Protein AF-A0A3A9FWN5-F1 (afdb_monomer)

Nearest PDB structures (foldseek):
  3mso-assembly1_B  TM=5.442E-01  e=5.070E-01  Pseudomonas aeruginosa
  3flj-assembly1_A-2  TM=4.993E-01  e=3.983E-01  Ruegeria pomeroyi DSS-3
  1x53-assembly1_A  TM=5.379E-01  e=7.734E-01  Homo sapiens
  7xzj-assembly1_9  TM=3.039E-01  e=5.661E+00  Chlamydomonas reinhardtii
  3qkg-assembly1_A  TM=3.058E-01  e=7.654E+00  Homo sapiens

Solvent-accessible surface area (backbone atoms only — not comparable to full-atom values): 12802 Å² total; per-residue (Å²): 133,54,73,50,57,51,48,32,50,52,52,40,53,52,51,52,58,59,70,67,55,48,72,69,56,35,50,52,30,53,75,42,90,48,65,30,50,18,47,29,28,53,45,45,65,75,40,45,84,64,34,49,54,81,72,47,63,80,46,35,46,69,44,99,84,72,40,35,38,45,26,38,44,46,37,70,59,56,57,91,75,46,48,34,41,35,39,41,37,45,42,83,88,78,71,40,44,44,45,43,78,48,75,47,64,39,67,69,60,50,48,52,56,50,47,53,53,49,47,54,57,53,45,53,53,53,51,51,52,53,50,53,54,50,53,55,57,55,56,64,54,44,61,65,51,51,52,57,55,51,68,74,65,68,78,80,86,75,82,85,81,83,87,85,82,87,86,80,83,81,76,81,82,59,78,88,49,52,67,60,40,50,54,54,42,52,50,50,20,64,74,68,78,44,68,66,83,82,64,86,80,74,93,80,78,86,75,93,66,83,66,77,82,76,115

Foldseek 3Di:
DDPFVVLQVVVFVVLVVLLPDDLVRLVCQCVDPQPQSNQQSVQCVVCCVQQPAWDGWPTWDADPVNFKIWTWTHGDNDDPPKIWIWMWGQDPVVRHIHIHIDIRDDPVVVVVVVVVVVCVVVVVVVVVVVVVVVVVVVVVCVVVVVVVVVVVDDDDDDDDDDDDDDDDDDDPPCVVCVVVQVVVLVVVCVVVVHDSVPDGDDDDDDDPDPCVVPD

pLDDT: mean 82.04, std 16.23, range [37.53, 96.38]

Secondary structure (DSSP, 8-state):
--HHHHHHHHHHHHHHHHHT--HHHHHHHHHSS-HHHHHHHHHHHHHHHHH-SEEEEEEEEE-TTSSEEEEEEEETTPPTT-EEEEEEEE-TTT--EEEEEEEE--HHHHHHHHHHHHHHHHHHHHHHHHHHHHHHHHHTHHHHHHHHHHTT--PPPPPPPPP-----------GGGHHHHHHHHHHHHHHHT--TTS------------GGGG-

Mean predicted aligned error: 17.58 Å

Sequence (215 aa):
MTQEDAVKALLANQLVAVSALTDEQLDQMLEGSDLSGAAIAANWKSVKEELGAFVEVTDAELNAEGTEITGHAKYEKIGEGTEVVVTFAVNPETQSTTLNWDIQYPMGVLMQRAAMNTLMGIGIVFLTLLFLSFLIAQLHFIPDMVEKLSKKNKPAAAPAPAAVPAAPVVEEDYTDDLELVAVITAAIAASENTSSDGFVVRSIRKSNKRNWQRA

Radius of gyration: 41.54 Å; Cα contacts (8 Å, |Δi|>4): 194; chains: 1; bounding box: 88×66×101 Å

Structure (mmCIF, N/CA/C/O backbone):
data_AF-A0A3A9FWN5-F1
#
_entry.id   AF-A0A3A9FWN5-F1
#
loop_
_atom_site.group_PDB
_atom_site.id
_atom_site.type_symbol
_atom_site.label_atom_id
_atom_site.label_alt_id
_atom_site.label_comp_id
_atom_site.label_asym_id
_atom_site.label_entity_id
_atom_site.label_seq_id
_atom_site.pdbx_PDB_ins_code
_atom_site.Cartn_x
_atom_site.Cartn_y
_atom_site.Cartn_z
_atom_site.occupancy
_atom_site.B_iso_or_equiv
_atom_site.auth_seq_id
_atom_site.auth_comp_id
_atom_site.auth_asym_id
_atom_site.auth_atom_id
_atom_site.pdbx_PDB_model_num
ATOM 1 N N . MET A 1 1 ? -14.297 -12.917 27.523 1.00 62.31 1 MET A N 1
ATOM 2 C CA . MET A 1 1 ? -13.681 -12.020 26.536 1.00 62.31 1 MET A CA 1
ATOM 3 C C . MET A 1 1 ? -12.242 -11.855 26.969 1.00 62.31 1 MET A C 1
ATOM 5 O O . MET A 1 1 ? -12.012 -11.346 28.063 1.00 62.31 1 MET A O 1
ATOM 9 N N . THR A 1 2 ? -11.319 -12.457 26.227 1.00 85.25 2 THR A N 1
ATOM 10 C CA . THR A 1 2 ? -9.879 -12.340 26.491 1.00 85.25 2 THR A CA 1
ATOM 11 C C . THR A 1 2 ? -9.389 -10.954 26.053 1.00 85.25 2 THR A C 1
ATOM 13 O O . THR A 1 2 ? -10.115 -10.213 25.387 1.00 85.25 2 THR A O 1
ATOM 16 N N . GLN A 1 3 ? -8.177 -10.564 26.456 1.00 83.25 3 GLN A N 1
ATOM 17 C CA . GLN A 1 3 ? -7.557 -9.317 25.985 1.00 83.25 3 GLN A CA 1
ATOM 18 C C . GLN A 1 3 ? -7.425 -9.313 24.452 1.00 83.25 3 GLN A C 1
ATOM 20 O O . GLN A 1 3 ? -7.722 -8.310 23.814 1.00 83.25 3 GLN A O 1
ATOM 25 N N . GLU A 1 4 ? -7.071 -10.460 23.877 1.00 85.50 4 GLU A N 1
ATOM 26 C CA . GLU A 1 4 ? -6.976 -10.712 22.436 1.00 85.50 4 GLU A CA 1
ATOM 27 C C . GLU A 1 4 ? -8.317 -10.486 21.715 1.00 85.50 4 GLU A C 1
ATOM 29 O O . GLU A 1 4 ? -8.374 -9.722 20.753 1.00 85.50 4 GLU A O 1
ATOM 34 N N . ASP A 1 5 ? -9.431 -11.020 22.241 1.00 88.88 5 ASP A N 1
ATOM 35 C CA . ASP A 1 5 ? -10.773 -10.780 21.679 1.00 88.88 5 ASP A CA 1
ATOM 36 C C . ASP A 1 5 ? -11.121 -9.281 21.636 1.00 88.88 5 ASP A C 1
ATOM 38 O O . ASP A 1 5 ? -11.778 -8.805 20.706 1.00 88.88 5 ASP A O 1
ATOM 42 N N . ALA A 1 6 ? -10.703 -8.526 22.658 1.00 90.31 6 ALA A N 1
ATOM 43 C CA . ALA A 1 6 ? -10.954 -7.091 22.746 1.00 90.31 6 ALA A CA 1
ATOM 44 C C . ALA A 1 6 ? -10.121 -6.296 21.731 1.00 90.31 6 ALA A C 1
ATOM 46 O O . ALA A 1 6 ? -10.657 -5.408 21.065 1.00 90.31 6 ALA A O 1
ATOM 47 N N . VAL A 1 7 ? -8.836 -6.633 21.584 1.00 92.31 7 VAL A N 1
ATOM 48 C CA . VAL A 1 7 ? -7.923 -6.014 20.607 1.00 92.31 7 VAL A CA 1
ATOM 49 C C . VAL A 1 7 ? -8.398 -6.300 19.183 1.00 92.31 7 VAL A C 1
ATOM 51 O O . VAL A 1 7 ? -8.511 -5.386 18.364 1.00 92.31 7 VAL A O 1
ATOM 54 N N . LYS A 1 8 ? -8.793 -7.546 18.915 1.00 93.62 8 LYS A N 1
ATOM 55 C CA . LYS A 1 8 ? -9.373 -7.976 17.644 1.00 93.62 8 LYS A CA 1
ATOM 56 C C . LYS A 1 8 ? -10.652 -7.218 17.298 1.00 93.62 8 LYS A C 1
ATOM 58 O O . LYS A 1 8 ? -10.794 -6.735 16.175 1.00 93.62 8 LYS A O 1
ATOM 63 N N . ALA A 1 9 ? -11.566 -7.070 18.258 1.00 92.75 9 ALA A N 1
ATOM 64 C CA . ALA A 1 9 ? -12.793 -6.301 18.062 1.00 92.75 9 ALA A CA 1
ATOM 65 C C . ALA A 1 9 ? -12.509 -4.812 17.801 1.00 92.75 9 ALA A C 1
ATOM 67 O O . ALA A 1 9 ? -13.167 -4.199 16.961 1.00 92.75 9 ALA A O 1
ATOM 68 N N . LEU A 1 10 ? -11.518 -4.229 18.484 1.00 92.38 10 LEU A N 1
ATOM 69 C CA . LEU A 1 10 ? -11.119 -2.841 18.265 1.00 92.38 10 LEU A CA 1
ATOM 70 C C . LEU A 1 10 ? -10.567 -2.635 16.851 1.00 92.38 10 LEU A C 1
ATOM 72 O O . LEU A 1 10 ? -11.030 -1.730 16.156 1.00 92.38 10 LEU A O 1
ATOM 76 N N . LEU A 1 11 ? -9.643 -3.492 16.407 1.00 93.44 11 LEU A N 1
ATOM 77 C CA . LEU A 1 11 ? -9.081 -3.419 15.058 1.00 93.44 11 LEU A CA 1
ATOM 78 C C . LEU A 1 11 ? -10.167 -3.612 13.991 1.00 93.44 11 LEU A C 1
ATOM 80 O O . LEU A 1 11 ? -10.241 -2.837 13.039 1.00 93.44 11 LEU A O 1
ATOM 84 N N . ALA A 1 12 ? -11.055 -4.592 14.178 1.00 94.38 12 ALA A N 1
ATOM 85 C CA . ALA A 1 12 ? -12.169 -4.832 13.265 1.00 94.38 12 ALA A CA 1
ATOM 86 C C . ALA A 1 12 ? -13.090 -3.608 13.147 1.00 94.38 12 ALA A C 1
ATOM 88 O O . ALA A 1 12 ? -13.459 -3.227 12.040 1.00 94.38 12 ALA A O 1
ATOM 89 N N . ASN A 1 13 ? -13.414 -2.944 14.260 1.00 93.50 13 ASN A N 1
ATOM 90 C CA . ASN A 1 13 ? -14.239 -1.735 14.239 1.00 93.50 13 ASN A CA 1
ATOM 91 C C . ASN A 1 13 ? -13.571 -0.585 13.469 1.00 93.50 13 ASN A C 1
ATOM 93 O O . ASN A 1 13 ? -14.252 0.113 12.719 1.00 93.50 13 ASN A O 1
ATOM 97 N N . GLN A 1 14 ? -12.254 -0.402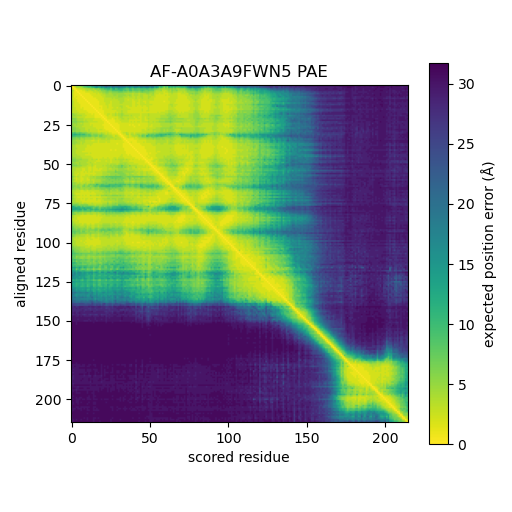 13.618 1.00 92.75 14 GLN A N 1
ATOM 98 C CA . GLN A 1 14 ? -11.510 0.604 12.850 1.00 92.75 14 GLN A CA 1
ATOM 99 C C . GLN A 1 14 ? -11.516 0.281 11.352 1.00 92.75 14 GLN A C 1
ATOM 101 O O . GLN A 1 14 ? -11.798 1.152 10.532 1.00 92.75 14 GLN A O 1
ATOM 106 N N . LEU A 1 15 ? -11.278 -0.981 10.988 1.00 93.50 15 LEU A N 1
ATOM 107 C CA . LEU A 1 15 ? -11.295 -1.423 9.593 1.0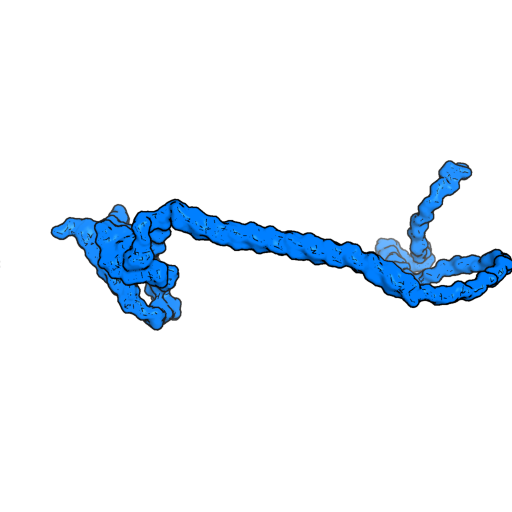0 93.50 15 LEU A CA 1
ATOM 108 C C . LEU A 1 15 ? -12.674 -1.271 8.947 1.00 93.50 15 LEU A C 1
ATOM 110 O O . LEU A 1 15 ? -12.769 -0.787 7.820 1.00 93.50 15 LEU A O 1
ATOM 114 N N . VAL A 1 16 ? -13.748 -1.600 9.667 1.00 94.12 16 VAL A N 1
ATOM 115 C CA . VAL A 1 16 ? -15.122 -1.367 9.200 1.00 94.12 16 VAL A CA 1
ATOM 116 C C . VAL A 1 16 ? -15.363 0.124 8.968 1.00 94.12 16 VAL A C 1
ATOM 118 O O . VAL A 1 16 ? -15.848 0.492 7.900 1.00 94.12 16 VAL A O 1
ATOM 121 N N . ALA A 1 17 ? -14.978 0.983 9.917 1.00 92.94 17 ALA A N 1
ATOM 122 C CA . ALA A 1 17 ? -15.153 2.429 9.793 1.00 92.94 17 ALA A CA 1
ATOM 123 C C . ALA A 1 17 ? -14.421 2.998 8.569 1.00 92.94 17 ALA A C 1
ATOM 125 O O . ALA A 1 17 ? -15.015 3.751 7.802 1.00 92.94 17 ALA A O 1
ATOM 126 N N . VAL A 1 18 ? -13.166 2.597 8.350 1.00 92.31 18 VAL A N 1
ATOM 127 C CA . VAL A 1 18 ? -12.364 3.072 7.214 1.00 92.31 18 VAL A CA 1
ATOM 128 C C . VAL A 1 18 ? -12.867 2.505 5.884 1.00 92.31 18 VAL A C 1
ATOM 130 O O . VAL A 1 18 ? -12.962 3.234 4.898 1.00 92.31 18 VAL A O 1
ATOM 133 N N . SER A 1 19 ? -13.265 1.231 5.847 1.00 90.19 19 SER A N 1
ATOM 134 C CA . SER A 1 19 ? -13.794 0.602 4.628 1.00 90.19 19 SER A CA 1
ATOM 135 C C . SER A 1 19 ? -15.125 1.198 4.155 1.00 90.19 19 SER A C 1
ATOM 137 O O . SER A 1 19 ? -15.428 1.142 2.963 1.00 90.19 19 SER A O 1
ATOM 139 N N . ALA A 1 20 ? -15.892 1.807 5.064 1.00 91.69 20 ALA A N 1
ATOM 140 C CA . ALA A 1 20 ? -17.149 2.483 4.759 1.00 91.69 20 ALA A CA 1
ATOM 141 C C . ALA A 1 20 ? -16.968 3.897 4.176 1.00 91.69 20 ALA A C 1
ATOM 143 O O . ALA A 1 20 ? -17.947 4.486 3.713 1.00 91.69 20 ALA A O 1
ATOM 144 N N . LEU A 1 21 ? -15.748 4.449 4.194 1.00 92.25 21 LEU A N 1
ATOM 145 C CA . LEU A 1 21 ? -15.478 5.792 3.686 1.00 92.25 21 LEU A CA 1
ATOM 146 C C . LEU A 1 21 ? -15.618 5.850 2.159 1.00 92.25 21 LEU A C 1
ATOM 148 O O . LEU A 1 21 ? -15.056 5.035 1.412 1.00 92.25 21 LEU A O 1
ATOM 152 N N . THR A 1 22 ? -16.354 6.856 1.688 1.00 93.31 22 THR A N 1
ATOM 153 C CA . THR A 1 22 ? -16.463 7.159 0.256 1.00 93.31 22 THR A CA 1
ATOM 154 C C . THR A 1 22 ? -15.190 7.829 -0.253 1.00 93.31 22 THR A C 1
ATOM 156 O O . THR A 1 22 ? -14.418 8.389 0.523 1.00 93.31 22 THR A O 1
ATOM 159 N N . ASP A 1 23 ? -14.969 7.807 -1.569 1.00 93.44 23 ASP A N 1
ATOM 160 C CA . ASP A 1 23 ? -13.793 8.466 -2.155 1.00 93.44 23 ASP A CA 1
ATOM 161 C C . ASP A 1 23 ? -13.800 9.978 -1.885 1.00 93.44 23 ASP A C 1
ATOM 163 O O . ASP A 1 23 ? -12.762 10.546 -1.567 1.00 93.44 23 ASP A O 1
ATOM 167 N N . GLU A 1 24 ? -14.980 10.606 -1.878 1.00 93.56 24 GLU A N 1
ATOM 168 C CA . GLU A 1 24 ? -15.143 12.019 -1.510 1.00 93.56 24 GLU A CA 1
ATOM 169 C C . GLU A 1 24 ? -14.729 12.298 -0.057 1.00 93.56 24 GLU A C 1
ATOM 171 O O . GLU A 1 24 ? -14.095 13.312 0.225 1.00 93.56 24 GLU A O 1
ATOM 176 N N . GLN A 1 25 ? -15.068 11.404 0.878 1.00 93.50 25 GLN A N 1
ATOM 177 C CA . GLN A 1 25 ? -14.667 11.541 2.281 1.00 93.50 25 GLN A CA 1
ATOM 178 C C . GLN A 1 25 ? -13.162 11.343 2.454 1.00 93.50 25 GLN A C 1
ATOM 180 O O . GLN A 1 25 ? -12.532 12.082 3.207 1.00 93.50 25 GLN A O 1
ATOM 185 N N . LEU A 1 26 ? -12.579 10.376 1.740 1.00 93.06 26 LEU A N 1
ATOM 186 C CA . LEU A 1 26 ? -11.135 10.151 1.745 1.00 93.06 26 LEU A CA 1
ATOM 187 C C . LEU A 1 26 ? -10.385 11.368 1.193 1.00 93.06 26 LEU A C 1
ATOM 189 O O . LEU A 1 26 ? -9.391 11.782 1.782 1.00 93.06 26 LEU A O 1
ATOM 193 N N . ASP A 1 27 ? -10.888 11.981 0.122 1.00 94.56 27 ASP A N 1
ATOM 194 C CA . ASP A 1 27 ? -10.299 13.192 -0.455 1.00 94.56 27 ASP A CA 1
ATOM 195 C C . ASP A 1 27 ? -10.397 14.389 0.500 1.00 94.56 27 ASP A C 1
ATOM 197 O O . ASP A 1 27 ? -9.411 15.092 0.712 1.00 94.56 27 ASP A O 1
ATOM 201 N N . GLN A 1 28 ? -11.533 14.567 1.180 1.00 93.56 28 GLN A N 1
ATOM 202 C CA . GLN A 1 28 ? -11.663 15.595 2.220 1.00 93.56 28 GLN A CA 1
ATOM 203 C C . GLN A 1 28 ? -10.698 15.377 3.392 1.00 93.56 28 GLN A C 1
ATOM 205 O O . GLN A 1 28 ? -10.156 16.342 3.931 1.00 93.56 28 GLN A O 1
ATOM 210 N N . MET A 1 29 ? -10.472 14.125 3.795 1.00 92.31 29 MET A N 1
ATOM 211 C CA . MET A 1 29 ? -9.508 13.795 4.849 1.00 92.31 29 MET A CA 1
ATOM 212 C C . MET A 1 29 ? -8.067 14.073 4.413 1.00 92.31 29 MET A C 1
ATOM 214 O O . MET A 1 29 ? -7.272 14.519 5.234 1.00 92.31 29 MET A O 1
ATOM 218 N N . LEU A 1 30 ? -7.739 13.857 3.135 1.00 92.81 30 LEU A N 1
ATOM 219 C CA . LEU A 1 30 ? -6.425 14.161 2.559 1.00 92.81 30 LEU A CA 1
ATOM 220 C C . LEU A 1 30 ? -6.141 15.665 2.475 1.00 92.81 30 LEU A C 1
ATOM 222 O O . LEU A 1 30 ? -5.005 16.084 2.683 1.00 92.81 30 LEU A O 1
ATOM 226 N N . GLU A 1 31 ? -7.154 16.470 2.157 1.00 92.88 31 GLU A N 1
ATOM 227 C CA . GLU A 1 31 ? -7.037 17.932 2.064 1.00 92.88 31 GLU A CA 1
ATOM 228 C C . GLU A 1 31 ? -7.137 18.636 3.428 1.00 92.88 31 GLU A C 1
ATOM 230 O O . GLU A 1 31 ? -6.802 19.817 3.560 1.00 92.88 31 GLU A O 1
ATOM 235 N N . GLY A 1 32 ? -7.616 17.922 4.448 1.00 89.25 32 GLY A N 1
ATOM 236 C CA . GLY A 1 32 ? -7.788 18.430 5.800 1.00 89.25 32 GLY A CA 1
ATOM 237 C C . GLY A 1 32 ? -6.471 18.713 6.530 1.00 89.25 32 GLY A C 1
ATOM 238 O O . GLY A 1 32 ? -5.393 18.257 6.162 1.00 89.25 32 GLY A O 1
ATOM 239 N N . SER A 1 33 ? -6.562 19.459 7.634 1.00 88.75 33 SER A N 1
ATOM 240 C CA . SER A 1 33 ? -5.413 19.740 8.508 1.00 88.75 33 SER A CA 1
ATOM 241 C C . SER A 1 33 ? -5.074 18.599 9.476 1.00 88.75 33 SER A C 1
ATOM 243 O O . SER A 1 33 ? -4.069 18.683 10.181 1.00 88.75 33 SER A O 1
ATOM 245 N N . ASP A 1 34 ? -5.927 17.575 9.575 1.00 91.50 34 ASP A N 1
ATOM 246 C CA . ASP A 1 34 ? -5.679 16.410 10.424 1.00 91.50 34 ASP A CA 1
ATOM 247 C C . ASP A 1 34 ? -4.703 15.448 9.739 1.00 91.50 34 ASP A C 1
ATOM 249 O O . ASP A 1 34 ? -5.063 14.703 8.829 1.00 91.50 34 ASP A O 1
ATOM 253 N N . LEU A 1 35 ? -3.459 15.453 10.215 1.00 90.12 35 LEU A N 1
ATOM 254 C CA . LEU A 1 35 ? -2.385 14.622 9.675 1.00 90.12 35 LEU A CA 1
ATOM 255 C C . LEU A 1 35 ? -2.671 13.122 9.817 1.00 90.12 35 LEU A C 1
ATOM 257 O O . LEU A 1 35 ? -2.270 12.347 8.951 1.00 90.12 35 LEU A O 1
ATOM 261 N N . SER A 1 36 ? -3.358 12.711 10.888 1.00 92.94 36 SER A N 1
ATOM 262 C CA . SER A 1 36 ? -3.657 11.294 11.134 1.00 92.94 36 SER A CA 1
ATOM 263 C C . SER A 1 36 ? -4.733 10.806 10.171 1.00 92.94 36 SER A C 1
ATOM 265 O O . SER A 1 36 ? -4.549 9.801 9.485 1.00 92.94 36 SER A O 1
ATOM 267 N N . GLY A 1 37 ? -5.827 11.566 10.045 1.00 91.94 37 GLY A N 1
ATOM 268 C CA . GLY A 1 37 ? -6.868 11.319 9.054 1.00 91.94 37 GLY A CA 1
ATOM 269 C C . GLY A 1 37 ? -6.319 11.290 7.628 1.00 91.94 37 GLY A C 1
ATOM 270 O O . GLY A 1 37 ? -6.601 10.344 6.893 1.00 91.94 37 GLY A O 1
ATOM 271 N N . ALA A 1 38 ? -5.473 12.254 7.257 1.00 93.31 38 ALA A N 1
ATOM 272 C CA . ALA A 1 38 ? -4.832 12.285 5.944 1.00 93.31 38 ALA A CA 1
ATOM 273 C C . ALA A 1 38 ? -3.954 11.046 5.695 1.00 93.31 38 ALA A C 1
ATOM 275 O O . ALA A 1 38 ? -4.036 10.437 4.628 1.00 93.31 38 ALA A O 1
ATOM 276 N N . ALA A 1 39 ? -3.153 10.624 6.679 1.00 93.56 39 ALA A N 1
ATOM 277 C CA . ALA A 1 39 ? -2.317 9.429 6.564 1.00 93.56 39 ALA A CA 1
ATOM 278 C C . ALA A 1 39 ? -3.155 8.150 6.400 1.00 93.56 39 ALA A C 1
ATOM 280 O O . ALA A 1 39 ? -2.881 7.339 5.516 1.00 93.56 39 ALA A O 1
ATOM 281 N N . ILE A 1 40 ? -4.206 7.984 7.210 1.00 94.44 40 ILE A N 1
ATOM 282 C CA . ILE A 1 40 ? -5.120 6.837 7.119 1.00 94.44 40 ILE A CA 1
ATOM 283 C C . ILE A 1 40 ? -5.827 6.823 5.761 1.00 94.44 40 ILE A C 1
ATOM 285 O O . ILE A 1 40 ? -5.903 5.774 5.122 1.00 94.44 40 ILE A O 1
ATOM 289 N N . ALA A 1 41 ? -6.307 7.978 5.293 1.00 94.56 41 ALA A N 1
ATOM 290 C CA . ALA A 1 41 ? -6.979 8.094 4.005 1.00 94.56 41 ALA A CA 1
ATOM 291 C C . ALA A 1 41 ? -6.036 7.771 2.837 1.00 94.56 41 ALA A C 1
ATOM 293 O O . ALA A 1 41 ? -6.417 7.018 1.941 1.00 94.56 41 ALA A O 1
ATOM 294 N N . ALA A 1 42 ? -4.796 8.270 2.870 1.00 94.31 42 ALA A N 1
ATOM 295 C CA . ALA A 1 42 ? -3.776 7.968 1.865 1.00 94.31 42 ALA A CA 1
ATOM 296 C C . ALA A 1 42 ? -3.472 6.467 1.808 1.00 94.31 42 ALA A C 1
ATOM 298 O O . ALA A 1 42 ? -3.468 5.867 0.729 1.00 94.31 42 ALA A O 1
ATOM 299 N N . ASN A 1 43 ? -3.258 5.860 2.976 1.00 95.06 43 ASN A N 1
ATOM 300 C CA . ASN A 1 43 ? -2.936 4.445 3.092 1.00 95.06 43 ASN A CA 1
ATOM 301 C C . ASN A 1 43 ? -4.107 3.564 2.658 1.00 95.06 43 ASN A C 1
ATOM 303 O O . ASN A 1 43 ? -3.891 2.598 1.939 1.00 95.06 43 ASN A O 1
ATOM 307 N N . TRP A 1 44 ? -5.346 3.900 3.027 1.00 94.88 44 TRP A N 1
ATOM 308 C CA . TRP A 1 44 ? -6.511 3.133 2.590 1.00 94.88 44 TRP A CA 1
ATOM 309 C C . TRP A 1 44 ? -6.747 3.270 1.087 1.00 94.88 44 TRP A C 1
ATOM 311 O O . TRP A 1 44 ? -6.966 2.272 0.404 1.00 94.88 44 TRP A O 1
ATOM 321 N N . LYS A 1 45 ? -6.653 4.488 0.540 1.00 94.38 45 LYS A N 1
ATOM 322 C CA . LYS A 1 45 ? -6.874 4.747 -0.889 1.00 94.38 45 LYS A CA 1
ATOM 323 C C . LYS A 1 45 ? -5.880 3.993 -1.776 1.00 94.38 45 LYS A C 1
ATOM 325 O O . LYS A 1 45 ? -6.258 3.572 -2.865 1.00 94.38 45 LYS A O 1
ATOM 330 N N . SER A 1 46 ? -4.645 3.781 -1.313 1.00 93.94 46 SER A N 1
ATOM 331 C CA . SER A 1 46 ? -3.632 3.043 -2.078 1.00 93.94 46 SER A CA 1
ATOM 332 C C . SER A 1 46 ? -3.924 1.542 -2.197 1.00 93.94 46 SER A C 1
ATOM 334 O O . SER A 1 46 ? -3.511 0.929 -3.179 1.00 93.94 46 SER A O 1
ATOM 336 N N . VAL A 1 47 ? -4.666 0.959 -1.246 1.00 93.88 47 VAL A N 1
ATOM 337 C CA . VAL A 1 47 ? -4.937 -0.490 -1.195 1.00 93.88 47 VAL A CA 1
ATOM 338 C C . VAL A 1 47 ? -6.403 -0.867 -1.434 1.00 93.88 47 VAL A C 1
ATOM 340 O O . VAL A 1 47 ? -6.679 -2.007 -1.800 1.00 93.88 47 VAL A O 1
ATOM 343 N N . LYS A 1 48 ? -7.357 0.062 -1.272 1.00 92.00 48 LYS A N 1
ATOM 344 C CA . LYS A 1 48 ? -8.814 -0.178 -1.349 1.00 92.00 48 LYS A CA 1
ATOM 345 C C . LYS A 1 48 ? -9.237 -0.906 -2.626 1.00 92.00 48 LYS A C 1
ATOM 347 O O . LYS A 1 48 ? -10.056 -1.825 -2.575 1.00 92.00 48 LYS A O 1
ATOM 352 N N . GLU A 1 49 ? -8.695 -0.506 -3.777 1.00 91.69 49 GLU A N 1
ATOM 353 C CA . GLU A 1 49 ? -9.051 -1.117 -5.063 1.00 91.69 49 GLU A CA 1
ATOM 354 C C . GLU A 1 49 ? -8.562 -2.567 -5.184 1.00 91.69 49 GLU A C 1
ATOM 356 O O . GLU A 1 49 ? -9.288 -3.409 -5.732 1.00 91.69 49 GLU A O 1
ATOM 361 N N . GLU A 1 50 ? -7.368 -2.848 -4.647 1.00 91.12 50 GLU A N 1
ATOM 362 C CA . GLU A 1 50 ? -6.711 -4.159 -4.676 1.00 91.12 50 GLU A CA 1
ATOM 363 C C . GLU A 1 50 ? -7.312 -5.120 -3.640 1.00 91.12 50 GLU A C 1
ATOM 365 O O . GLU A 1 50 ? -7.547 -6.282 -3.961 1.00 91.12 50 GLU A O 1
ATOM 370 N N . LEU A 1 51 ? -7.637 -4.633 -2.437 1.00 90.75 51 LEU A N 1
ATOM 371 C CA . LEU A 1 51 ? -8.209 -5.430 -1.348 1.00 90.75 51 LEU A CA 1
ATOM 372 C C . LEU A 1 51 ? -9.705 -5.734 -1.548 1.00 90.75 51 LEU A C 1
ATOM 374 O O . LEU A 1 51 ? -10.149 -6.862 -1.327 1.00 90.75 51 LEU A O 1
ATOM 378 N N . GLY A 1 52 ? -10.504 -4.759 -1.995 1.00 89.62 52 GLY A N 1
ATOM 379 C CA . GLY A 1 52 ? -11.963 -4.897 -2.061 1.00 89.62 52 GLY A CA 1
ATOM 380 C C . GLY A 1 52 ? -12.642 -4.801 -0.689 1.00 89.62 52 GLY A C 1
ATOM 381 O O . GLY A 1 52 ? -12.162 -4.100 0.202 1.00 89.62 52 GLY A O 1
ATOM 382 N N . ALA A 1 53 ? -13.792 -5.465 -0.521 1.00 90.31 53 ALA A N 1
ATOM 383 C CA . ALA A 1 53 ? -14.554 -5.394 0.723 1.00 90.31 53 ALA A CA 1
ATOM 384 C C . ALA A 1 53 ? -13.824 -6.094 1.882 1.00 90.31 53 ALA A C 1
ATOM 386 O O . ALA A 1 53 ? -13.261 -7.180 1.720 1.00 90.31 53 ALA A O 1
ATOM 387 N N . PHE A 1 54 ? -13.856 -5.471 3.061 1.00 92.75 54 PHE A N 1
ATOM 388 C CA . PHE A 1 54 ? -13.378 -6.075 4.302 1.00 92.75 54 PHE A CA 1
ATOM 389 C C . PHE A 1 54 ? -14.295 -7.231 4.727 1.00 92.75 54 PHE A C 1
ATOM 391 O O . PHE A 1 54 ? -15.519 -7.103 4.668 1.00 92.75 54 PHE A O 1
ATOM 398 N N . VAL A 1 55 ? -13.705 -8.346 5.169 1.00 92.00 55 VAL A N 1
ATOM 399 C CA . VAL A 1 55 ? -14.440 -9.550 5.587 1.00 92.00 55 VAL A CA 1
ATOM 400 C C . VAL A 1 55 ? -14.345 -9.751 7.096 1.00 92.00 55 VAL A C 1
ATOM 402 O O . VAL A 1 55 ? -15.356 -9.710 7.792 1.00 92.00 55 VAL A O 1
ATOM 405 N N . GLU A 1 56 ? -13.136 -9.982 7.611 1.00 91.25 56 GLU A N 1
ATOM 406 C CA . GLU A 1 56 ? -12.906 -10.231 9.036 1.00 91.25 56 GLU A CA 1
ATOM 407 C C . GLU A 1 56 ? -11.453 -9.965 9.438 1.00 91.25 56 GLU A C 1
ATOM 409 O O . GLU A 1 56 ? -10.541 -10.011 8.612 1.00 91.25 56 GLU A O 1
ATOM 414 N N . VAL A 1 57 ? -11.225 -9.753 10.734 1.00 93.25 57 VAL A N 1
ATOM 415 C CA . VAL A 1 57 ? -9.897 -9.893 11.342 1.00 93.25 57 VAL A CA 1
ATOM 416 C C . VAL A 1 57 ? -9.759 -11.343 11.805 1.00 93.25 57 VAL A C 1
ATOM 418 O O . VAL A 1 57 ? -10.658 -11.871 12.456 1.00 93.25 57 VAL A O 1
ATOM 421 N N . THR A 1 58 ? -8.654 -12.002 11.469 1.00 90.44 58 THR A N 1
ATOM 422 C CA . THR A 1 58 ? -8.364 -13.384 11.884 1.00 90.44 58 THR A CA 1
ATOM 423 C C . THR A 1 58 ? -7.664 -13.402 13.236 1.00 90.44 58 THR A C 1
ATOM 425 O O . THR A 1 58 ? -8.084 -14.146 14.120 1.00 90.44 58 THR A O 1
ATOM 428 N N . ASP A 1 59 ? -6.687 -12.521 13.420 1.00 92.12 59 ASP A N 1
ATOM 429 C CA . ASP A 1 59 ? -5.891 -12.394 14.639 1.00 92.12 59 ASP A CA 1
ATOM 430 C C . ASP A 1 59 ? -5.482 -10.932 14.854 1.00 92.12 59 ASP A C 1
ATOM 432 O O . ASP A 1 59 ? -5.421 -10.173 13.882 1.00 92.12 59 ASP A O 1
ATOM 436 N N . ALA A 1 60 ? -5.251 -10.532 16.102 1.00 93.00 60 ALA A N 1
ATOM 437 C CA . ALA A 1 60 ? -4.737 -9.216 16.446 1.00 93.00 60 ALA A CA 1
ATOM 438 C C . ALA A 1 60 ? -4.008 -9.232 17.793 1.00 93.00 60 ALA A C 1
ATOM 440 O O . ALA A 1 60 ? -4.561 -9.643 18.812 1.00 93.00 60 ALA A O 1
ATOM 441 N N . GLU A 1 61 ? -2.808 -8.669 17.806 1.00 92.69 61 GLU A N 1
ATOM 442 C CA . GLU A 1 61 ? -1.955 -8.560 18.978 1.00 92.69 61 GLU A CA 1
ATOM 443 C C . GLU A 1 61 ? -1.639 -7.090 19.271 1.00 92.69 61 GLU A C 1
ATOM 445 O O . GLU A 1 61 ? -1.450 -6.277 18.363 1.00 92.69 61 GLU A O 1
ATOM 450 N N . LEU A 1 62 ? -1.599 -6.747 20.559 1.00 92.94 62 LEU A N 1
ATOM 451 C CA . LEU A 1 62 ? -1.148 -5.447 21.045 1.00 92.94 62 LEU A CA 1
ATOM 452 C C . LEU A 1 62 ? 0.328 -5.559 21.426 1.00 92.94 62 LEU A C 1
ATOM 454 O O . LEU A 1 62 ? 0.709 -6.465 22.168 1.00 92.94 62 LEU A O 1
ATOM 458 N N . ASN A 1 63 ? 1.148 -4.621 20.967 1.00 91.88 63 ASN A N 1
ATOM 459 C CA . ASN A 1 63 ? 2.552 -4.578 21.346 1.00 91.88 63 ASN A CA 1
ATOM 460 C C . ASN A 1 63 ? 2.727 -4.339 22.863 1.00 91.88 63 ASN A C 1
ATOM 462 O O . ASN A 1 63 ? 1.836 -3.850 23.560 1.00 91.88 63 ASN A O 1
ATOM 466 N N . ALA A 1 64 ? 3.912 -4.662 23.391 1.00 87.81 64 ALA A N 1
ATOM 467 C CA . ALA A 1 64 ? 4.198 -4.556 24.827 1.00 87.81 64 ALA A CA 1
ATOM 468 C C . ALA A 1 64 ? 4.051 -3.126 25.391 1.00 87.81 64 ALA A C 1
ATOM 470 O O . ALA A 1 64 ? 3.834 -2.953 26.589 1.00 87.81 64 ALA A O 1
ATOM 471 N N . GLU A 1 65 ? 4.166 -2.111 24.533 1.00 85.88 65 GLU A N 1
ATOM 472 C CA . GLU A 1 65 ? 4.048 -0.694 24.889 1.00 85.88 65 GLU A CA 1
ATOM 473 C C . GLU A 1 65 ? 2.596 -0.188 24.888 1.00 85.88 65 GLU A C 1
ATOM 475 O O . GLU A 1 65 ? 2.320 0.894 25.404 1.00 85.88 65 GLU A O 1
ATOM 480 N N . GLY A 1 66 ? 1.654 -0.962 24.339 1.00 85.06 66 GLY A N 1
ATOM 481 C CA . GLY A 1 66 ? 0.253 -0.567 24.202 1.00 85.06 66 GLY A CA 1
ATOM 482 C C . GLY A 1 66 ? 0.004 0.525 23.156 1.00 85.06 66 GLY A C 1
ATOM 483 O O . GLY A 1 66 ? -1.051 1.158 23.179 1.00 85.06 66 GLY A O 1
ATOM 484 N N . THR A 1 67 ? 0.969 0.766 22.271 1.00 88.94 67 THR A N 1
ATOM 485 C CA . THR A 1 67 ? 0.962 1.826 21.254 1.00 88.94 67 THR A CA 1
ATOM 486 C C . THR A 1 67 ? 0.584 1.314 19.870 1.00 88.94 67 THR A C 1
ATOM 488 O O . THR A 1 67 ? 0.114 2.095 19.047 1.00 88.94 67 THR A O 1
ATOM 491 N N . GLU A 1 68 ? 0.740 0.017 19.601 1.00 92.81 68 GLU A N 1
ATOM 492 C CA . GLU A 1 68 ? 0.522 -0.559 18.274 1.00 92.81 68 GLU A CA 1
ATOM 493 C C . GLU A 1 68 ? -0.270 -1.860 18.350 1.00 92.81 68 GLU A C 1
ATOM 495 O O . GLU A 1 68 ? 0.023 -2.740 19.157 1.00 92.81 68 GLU A O 1
ATOM 500 N N . ILE A 1 69 ? -1.255 -1.990 17.467 1.00 93.69 69 ILE A N 1
ATOM 501 C CA . ILE A 1 69 ? -2.020 -3.211 17.245 1.00 93.69 69 ILE A CA 1
ATOM 502 C C . ILE A 1 69 ? -1.671 -3.732 15.861 1.00 93.69 69 ILE A C 1
ATOM 504 O O . ILE A 1 69 ? -1.876 -3.032 14.870 1.00 93.69 69 ILE A O 1
ATOM 508 N N . THR A 1 70 ? -1.188 -4.966 15.789 1.00 94.94 70 THR A N 1
ATOM 509 C CA . THR A 1 70 ? -0.923 -5.654 14.523 1.00 94.94 70 THR A CA 1
ATOM 510 C C . THR A 1 70 ? -1.860 -6.837 14.400 1.00 94.94 70 THR A C 1
ATOM 512 O O . THR A 1 70 ? -1.976 -7.630 15.328 1.00 94.94 70 THR A O 1
ATOM 515 N N . GLY A 1 71 ? -2.550 -6.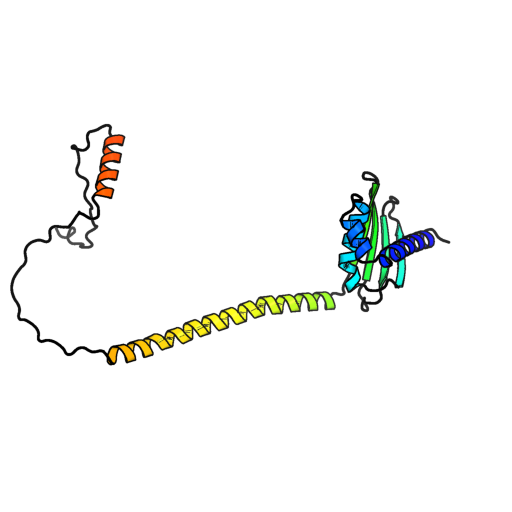963 13.272 1.00 93.56 71 GLY A N 1
ATOM 516 C CA . GLY A 1 71 ? -3.478 -8.064 13.061 1.00 93.56 71 GLY A CA 1
ATOM 517 C C . GLY A 1 71 ? -3.588 -8.500 11.614 1.00 93.56 71 GLY A C 1
ATOM 518 O O . GLY A 1 71 ? -3.349 -7.730 10.688 1.00 93.56 71 GLY A O 1
ATOM 519 N N . HIS A 1 72 ? -3.985 -9.751 11.422 1.00 94.19 72 HIS A N 1
ATOM 520 C CA . HIS A 1 72 ? -4.228 -10.322 10.105 1.00 94.19 72 HIS A CA 1
ATOM 521 C C . HIS A 1 72 ? -5.684 -10.091 9.713 1.00 94.19 72 HIS A C 1
ATOM 523 O O . HIS A 1 72 ? -6.598 -10.496 10.435 1.00 94.19 72 HIS A O 1
ATOM 529 N N . ALA A 1 73 ? -5.919 -9.478 8.557 1.00 93.56 73 ALA A N 1
ATOM 530 C CA . ALA A 1 73 ? -7.253 -9.207 8.036 1.00 93.56 73 ALA A CA 1
ATOM 531 C C . ALA A 1 73 ? -7.502 -9.955 6.720 1.00 93.56 73 ALA A C 1
ATOM 533 O O . ALA A 1 73 ? -6.595 -10.174 5.922 1.00 93.56 73 ALA A O 1
ATOM 534 N N . LYS A 1 74 ? -8.755 -10.347 6.486 1.00 91.94 74 LYS A N 1
ATOM 535 C CA . LYS A 1 74 ? -9.211 -10.938 5.227 1.00 91.94 74 LYS A CA 1
ATOM 536 C C . LYS A 1 74 ? -10.042 -9.936 4.444 1.00 91.94 74 LYS A C 1
ATOM 538 O O . LYS A 1 74 ? -10.891 -9.240 5.005 1.00 91.94 74 LYS A O 1
ATOM 543 N N . TYR A 1 75 ? -9.823 -9.937 3.136 1.00 93.12 75 TYR A N 1
ATOM 544 C CA . TYR A 1 75 ? -10.522 -9.094 2.178 1.00 93.12 75 TYR A CA 1
ATOM 545 C C . TYR A 1 75 ? -10.985 -9.918 0.976 1.00 93.12 75 TYR A C 1
ATOM 547 O O . TYR A 1 75 ? -10.395 -10.948 0.657 1.00 93.12 75 TYR A O 1
ATOM 555 N N . GLU A 1 76 ? -12.045 -9.459 0.314 1.00 90.06 76 GLU A N 1
ATOM 556 C CA . GLU A 1 76 ? -12.743 -10.198 -0.744 1.00 90.06 76 GLU A CA 1
ATOM 557 C C . GLU A 1 76 ? -11.877 -10.489 -1.980 1.00 90.06 76 GLU A C 1
ATOM 559 O O . GLU A 1 76 ? -11.955 -11.581 -2.541 1.00 90.06 76 GLU A O 1
ATOM 564 N N . LYS A 1 77 ? -11.051 -9.533 -2.424 1.00 87.50 77 LYS A N 1
ATOM 565 C CA . LYS A 1 77 ? -10.271 -9.668 -3.669 1.00 87.50 77 LYS A CA 1
ATOM 566 C C . LYS A 1 77 ? -8.905 -10.327 -3.473 1.00 87.50 77 LYS A C 1
ATOM 568 O O . LYS A 1 77 ? -8.145 -10.453 -4.434 1.00 87.50 77 LYS A O 1
ATOM 573 N N . ILE A 1 78 ? -8.582 -10.747 -2.253 1.00 87.94 78 ILE A N 1
ATOM 574 C CA . ILE A 1 78 ? -7.271 -11.297 -1.923 1.00 87.94 78 ILE A CA 1
ATOM 575 C C . ILE A 1 78 ? -7.273 -12.811 -2.121 1.00 87.94 78 ILE A C 1
ATOM 577 O O . ILE A 1 78 ? -8.052 -13.542 -1.514 1.00 87.94 78 ILE A O 1
ATOM 581 N N . GLY A 1 79 ? -6.406 -13.268 -3.027 1.00 76.88 79 GLY A N 1
ATOM 582 C CA . GLY A 1 79 ? -6.286 -14.676 -3.393 1.00 76.88 79 GLY A CA 1
ATOM 583 C C . GLY A 1 79 ? -5.662 -15.536 -2.293 1.00 76.88 79 GLY A C 1
ATOM 584 O O . GLY A 1 79 ? -4.954 -15.042 -1.413 1.00 76.88 79 GLY A O 1
ATOM 585 N N . GLU A 1 80 ? -5.890 -16.848 -2.378 1.00 73.75 80 GLU A N 1
ATOM 586 C CA . GLU A 1 80 ? -5.334 -17.826 -1.439 1.00 73.75 80 GLU A CA 1
ATOM 587 C C . GLU A 1 80 ? -3.803 -17.703 -1.320 1.00 73.75 80 GLU A C 1
ATOM 589 O O . GLU A 1 80 ? -3.084 -17.599 -2.316 1.00 73.75 80 GLU A O 1
ATOM 594 N N . GLY A 1 81 ? -3.306 -17.709 -0.080 1.00 77.75 81 GLY A N 1
ATOM 595 C CA . GLY A 1 81 ? -1.878 -17.603 0.234 1.00 77.75 81 GLY A CA 1
ATOM 596 C C . GLY A 1 81 ? -1.310 -16.181 0.240 1.00 77.75 81 GLY A C 1
ATOM 597 O O . GLY A 1 81 ? -0.105 -16.033 0.417 1.00 77.75 81 GLY A O 1
ATOM 598 N N . THR A 1 82 ? -2.142 -15.153 0.044 1.00 87.19 82 THR A N 1
ATOM 599 C CA . THR A 1 82 ? -1.772 -13.752 0.290 1.00 87.19 82 THR A CA 1
ATOM 600 C C . THR A 1 82 ? -2.271 -13.341 1.671 1.00 87.19 82 THR A C 1
ATOM 602 O O . THR A 1 82 ? -3.461 -13.471 1.962 1.00 87.19 82 THR A O 1
ATOM 605 N N . GLU A 1 83 ? -1.377 -12.845 2.517 1.00 90.25 83 GLU A N 1
ATOM 606 C CA . GLU A 1 83 ? -1.722 -12.373 3.859 1.00 90.25 83 GLU A CA 1
ATOM 607 C C . GLU A 1 83 ? -1.791 -10.847 3.875 1.00 90.25 83 GLU A C 1
ATOM 609 O O . GLU A 1 83 ? -0.973 -10.179 3.250 1.00 90.25 83 GLU A O 1
ATOM 614 N N . VAL A 1 84 ? -2.776 -10.283 4.574 1.00 93.62 84 VAL A N 1
ATOM 615 C CA . VAL A 1 84 ? -2.886 -8.831 4.753 1.00 93.62 84 VAL A CA 1
ATOM 616 C C . VAL A 1 84 ? -2.678 -8.532 6.225 1.00 93.62 84 VAL A C 1
ATOM 618 O O . VAL A 1 84 ? -3.532 -8.847 7.057 1.00 93.62 84 VAL A O 1
ATOM 621 N N . VAL A 1 85 ? -1.533 -7.940 6.537 1.00 95.06 85 VAL A N 1
ATOM 622 C CA . VAL A 1 85 ? -1.180 -7.502 7.883 1.00 95.06 85 VAL A CA 1
ATOM 623 C C . VAL A 1 85 ? -1.567 -6.038 8.013 1.00 95.06 85 VAL A C 1
ATOM 625 O O . VAL A 1 85 ? -1.146 -5.190 7.233 1.00 95.06 85 VAL A O 1
ATOM 628 N N . VAL A 1 86 ? -2.410 -5.740 8.989 1.00 95.56 86 VAL A N 1
ATOM 629 C CA . VAL A 1 86 ? -2.849 -4.386 9.299 1.00 95.56 86 VAL A CA 1
ATOM 630 C C . VAL A 1 86 ? -2.182 -3.947 10.588 1.00 95.56 86 VAL A C 1
ATOM 632 O O . VAL A 1 86 ? -2.315 -4.618 11.611 1.00 95.56 86 VAL A O 1
ATOM 635 N N . THR A 1 87 ? -1.524 -2.795 10.551 1.00 95.88 87 THR A N 1
ATOM 636 C CA . THR A 1 87 ? -0.906 -2.181 11.727 1.00 95.88 87 THR A CA 1
ATOM 637 C C . THR A 1 87 ? -1.606 -0.869 12.037 1.00 95.88 87 THR A C 1
ATOM 639 O O . THR A 1 87 ? -1.577 0.065 11.235 1.00 95.88 87 THR A O 1
ATOM 642 N N . PHE A 1 88 ? -2.236 -0.800 13.204 1.00 94.00 88 PHE A N 1
ATOM 643 C CA . PHE A 1 88 ? -2.767 0.423 13.790 1.00 94.00 88 PHE A CA 1
ATOM 644 C C . PHE A 1 88 ? -1.785 0.922 14.847 1.00 94.00 88 PHE A C 1
ATOM 646 O O . PHE A 1 88 ? -1.615 0.268 15.872 1.00 94.00 88 PHE A O 1
ATOM 653 N N . ALA A 1 89 ? -1.146 2.061 14.608 1.00 94.06 89 ALA A N 1
ATOM 654 C CA . ALA A 1 89 ? -0.141 2.618 15.504 1.00 94.06 89 ALA A CA 1
ATOM 655 C C . ALA A 1 89 ? -0.573 3.986 16.033 1.00 94.06 89 ALA A C 1
ATOM 657 O O . ALA A 1 89 ? -1.137 4.811 15.313 1.00 94.06 89 ALA A O 1
ATOM 658 N N . VAL A 1 90 ? -0.280 4.232 17.304 1.00 93.25 90 VAL A N 1
ATOM 659 C CA . VAL A 1 90 ? -0.486 5.504 17.990 1.00 93.25 90 VAL A CA 1
ATOM 660 C C . VAL A 1 90 ? 0.870 5.988 18.469 1.00 93.25 90 VAL A C 1
ATOM 662 O O . VAL A 1 90 ? 1.491 5.373 19.332 1.00 93.25 90 VAL A O 1
ATOM 665 N N . ASN A 1 91 ? 1.328 7.112 17.931 1.00 90.12 91 ASN A N 1
ATOM 666 C CA . ASN A 1 91 ? 2.550 7.740 18.401 1.00 90.12 91 ASN A CA 1
ATOM 667 C C . ASN A 1 91 ? 2.236 8.579 19.657 1.00 90.12 91 ASN A C 1
ATOM 669 O O . ASN A 1 91 ? 1.480 9.551 19.559 1.00 90.12 91 ASN A O 1
ATOM 673 N N . PRO A 1 92 ? 2.793 8.241 20.836 1.00 87.25 92 PRO A N 1
ATOM 674 C CA . PRO A 1 92 ? 2.489 8.946 22.078 1.00 87.25 92 PRO A CA 1
ATOM 675 C C . PRO A 1 92 ? 3.065 10.370 22.134 1.00 87.25 92 PRO A C 1
ATOM 677 O O . PRO A 1 92 ? 2.527 11.203 22.860 1.00 87.25 92 PRO A O 1
ATOM 680 N N . GLU A 1 93 ? 4.128 10.672 21.381 1.00 87.31 93 GLU A N 1
ATOM 681 C CA . GLU A 1 93 ? 4.771 11.993 21.384 1.00 87.31 93 GLU A CA 1
ATOM 682 C C . GLU A 1 93 ? 3.978 13.013 20.569 1.00 87.31 93 GLU A C 1
ATOM 684 O O . GLU A 1 93 ? 3.742 14.138 21.007 1.00 87.31 93 GLU A O 1
ATOM 689 N N . THR A 1 94 ? 3.553 12.612 19.373 1.00 86.38 94 THR A N 1
ATOM 690 C CA . THR A 1 94 ? 2.825 13.474 18.434 1.00 86.38 94 THR A CA 1
ATOM 691 C C . THR A 1 94 ? 1.312 13.336 18.558 1.00 86.38 94 THR A C 1
ATOM 693 O O . THR A 1 94 ? 0.587 14.081 17.902 1.00 86.38 94 THR A O 1
ATOM 696 N N . GLN A 1 95 ? 0.831 12.376 19.359 1.00 85.94 95 GLN A N 1
ATOM 697 C CA . GLN A 1 95 ? -0.575 11.961 19.433 1.00 85.94 95 GLN A CA 1
ATOM 698 C C . GLN A 1 95 ? -1.176 11.607 18.061 1.00 85.94 95 GLN A C 1
ATOM 700 O O . GLN A 1 95 ? -2.393 11.642 17.884 1.00 85.94 95 GLN A O 1
ATOM 705 N N . SER A 1 96 ? -0.331 11.276 17.080 1.00 89.25 96 SER A N 1
ATOM 706 C CA . SER A 1 96 ? -0.772 10.930 15.733 1.00 89.25 96 SER A CA 1
ATOM 707 C C . SER A 1 96 ? -1.103 9.451 15.641 1.00 89.25 96 SER A C 1
ATOM 709 O O . SER A 1 96 ? -0.383 8.620 16.198 1.00 89.25 96 SER A O 1
ATOM 711 N N . THR A 1 97 ? -2.137 9.120 14.878 1.00 92.62 97 THR A N 1
ATOM 712 C CA . THR A 1 97 ? -2.515 7.737 14.600 1.00 92.62 97 THR A CA 1
ATOM 713 C C . THR A 1 97 ? -2.280 7.401 13.139 1.00 92.62 97 THR A C 1
ATOM 715 O O . THR A 1 97 ? -2.459 8.228 12.245 1.00 92.62 97 THR A O 1
ATOM 718 N N . THR A 1 98 ? -1.850 6.173 12.886 1.00 92.69 98 THR A N 1
ATOM 719 C CA . THR A 1 98 ? -1.667 5.652 11.537 1.00 92.69 98 THR A CA 1
ATOM 720 C C . THR A 1 98 ? -2.303 4.278 11.435 1.00 92.69 98 THR A C 1
ATOM 722 O O . THR A 1 98 ? -2.377 3.518 12.400 1.00 92.69 98 THR A O 1
ATOM 725 N N . LEU A 1 99 ? -2.795 3.972 10.241 1.00 95.25 99 LEU A N 1
ATOM 726 C CA . LEU A 1 99 ? -3.312 2.661 9.890 1.00 95.25 99 LEU A CA 1
ATOM 727 C C . LEU A 1 99 ? -2.648 2.258 8.581 1.00 95.25 99 LEU A C 1
ATOM 729 O O . LEU A 1 99 ? -2.733 2.995 7.596 1.00 95.25 99 LEU A O 1
ATOM 733 N N . ASN A 1 100 ? -1.924 1.146 8.597 1.00 95.19 100 ASN A N 1
ATOM 734 C CA . ASN A 1 100 ? -1.152 0.663 7.463 1.00 95.19 100 ASN A CA 1
ATOM 735 C C . ASN A 1 100 ? -1.603 -0.740 7.065 1.00 95.19 100 ASN A C 1
ATOM 737 O O . ASN A 1 100 ? -1.888 -1.561 7.934 1.00 95.19 100 ASN A O 1
ATOM 741 N N . TRP A 1 101 ? -1.617 -1.010 5.762 1.00 95.31 101 TRP A N 1
ATOM 742 C CA . TRP A 1 101 ? -1.897 -2.324 5.195 1.00 95.31 101 TRP A CA 1
ATOM 743 C C . TRP A 1 101 ? -0.641 -2.823 4.492 1.00 95.31 101 TRP A C 1
ATOM 745 O O . TRP A 1 101 ? -0.187 -2.224 3.520 1.00 95.31 101 TRP A O 1
ATOM 755 N N . ASP A 1 102 ? -0.092 -3.922 4.983 1.00 94.44 102 ASP A N 1
ATOM 756 C CA . ASP A 1 102 ? 0.993 -4.656 4.350 1.00 94.44 102 ASP A CA 1
ATOM 757 C C . ASP A 1 102 ? 0.422 -5.912 3.685 1.00 94.44 102 ASP A C 1
ATOM 759 O O . ASP A 1 102 ? -0.128 -6.791 4.351 1.00 94.44 102 ASP A O 1
ATOM 763 N N . ILE A 1 103 ? 0.503 -5.973 2.354 1.00 93.38 103 ILE A N 1
ATOM 764 C CA . ILE A 1 103 ? -0.025 -7.091 1.569 1.00 93.38 103 ILE A CA 1
ATOM 765 C C . ILE A 1 103 ? 1.130 -8.016 1.198 1.00 93.38 103 ILE A C 1
ATOM 767 O O . ILE A 1 103 ? 1.941 -7.731 0.313 1.00 93.38 103 ILE A O 1
ATOM 771 N N . GLN A 1 104 ? 1.177 -9.162 1.859 1.00 92.19 104 GLN A N 1
ATOM 772 C CA . GLN A 1 104 ? 2.225 -10.156 1.712 1.00 92.19 104 GLN A CA 1
ATOM 773 C C . GLN A 1 104 ? 1.824 -11.179 0.655 1.00 92.19 104 GLN A C 1
ATOM 775 O O . GLN A 1 104 ? 1.155 -12.178 0.920 1.00 92.19 104 GLN A O 1
ATOM 780 N N . TYR A 1 105 ? 2.232 -10.906 -0.584 1.00 90.88 105 TYR A N 1
ATOM 781 C CA . TYR A 1 105 ? 2.007 -11.808 -1.707 1.00 90.88 105 TYR A CA 1
ATOM 782 C C . TYR A 1 105 ? 2.894 -13.055 -1.628 1.00 90.88 105 TYR A C 1
ATOM 784 O O . TYR A 1 105 ? 4.087 -12.951 -1.325 1.00 90.88 105 TYR A O 1
ATOM 792 N N . PRO A 1 106 ? 2.376 -14.232 -2.020 1.00 91.00 106 PRO A N 1
ATOM 793 C CA . PRO A 1 106 ? 3.201 -15.418 -2.141 1.00 91.00 106 PRO A CA 1
ATOM 794 C C . PRO A 1 106 ? 4.244 -15.221 -3.247 1.00 91.00 106 PRO A C 1
ATOM 796 O O . PRO A 1 106 ? 3.996 -14.570 -4.269 1.00 91.00 106 PRO A O 1
ATOM 799 N N . MET A 1 107 ? 5.407 -15.856 -3.079 1.00 89.62 107 MET A N 1
ATOM 800 C CA . MET A 1 107 ? 6.550 -15.724 -3.994 1.00 89.62 107 MET A CA 1
ATOM 801 C C . MET A 1 107 ? 6.187 -15.947 -5.469 1.00 89.62 107 MET A C 1
ATOM 803 O O . MET A 1 107 ? 6.722 -15.264 -6.336 1.00 89.62 107 MET A O 1
ATOM 807 N N . GLY A 1 108 ? 5.251 -16.854 -5.773 1.00 88.81 108 GLY A N 1
ATOM 808 C CA . GLY A 1 108 ? 4.797 -17.098 -7.147 1.00 88.81 108 GLY A CA 1
ATOM 809 C C . GLY A 1 108 ? 4.150 -15.873 -7.805 1.00 88.81 108 GLY A C 1
ATOM 810 O O . GLY A 1 108 ? 4.465 -15.553 -8.951 1.00 88.81 108 GLY A O 1
ATOM 811 N N . VAL A 1 109 ? 3.304 -15.144 -7.070 1.00 88.44 109 VAL A N 1
ATOM 812 C CA . VAL A 1 109 ? 2.647 -13.920 -7.561 1.00 88.44 109 VAL A CA 1
ATOM 813 C C . VAL A 1 109 ? 3.675 -12.803 -7.732 1.00 88.44 109 VAL A C 1
ATOM 815 O O . VAL A 1 109 ? 3.684 -12.128 -8.763 1.00 88.44 109 VAL A O 1
ATOM 818 N N . LEU A 1 110 ? 4.590 -12.649 -6.769 1.00 90.06 110 LEU A N 1
ATOM 819 C CA . LEU A 1 110 ? 5.686 -11.679 -6.860 1.00 90.06 110 LEU A CA 1
ATOM 820 C C . LEU A 1 110 ? 6.589 -11.957 -8.066 1.00 90.06 110 LEU A C 1
ATOM 822 O O . LEU A 1 110 ? 6.895 -11.039 -8.825 1.00 90.06 110 LEU A O 1
ATOM 826 N N . MET A 1 111 ? 6.965 -13.220 -8.294 1.00 93.25 111 MET A N 1
ATOM 827 C CA . MET A 1 111 ? 7.765 -13.614 -9.454 1.00 93.25 111 MET A CA 1
ATOM 828 C C . MET A 1 111 ? 7.040 -13.349 -10.769 1.00 93.25 111 MET A C 1
ATOM 830 O O . MET A 1 111 ? 7.670 -12.880 -11.713 1.00 93.25 111 MET A O 1
ATOM 834 N N . GLN A 1 112 ? 5.732 -13.605 -10.850 1.00 89.69 112 GLN A N 1
ATOM 835 C CA . GLN A 1 112 ? 4.960 -13.310 -12.055 1.00 89.69 112 GLN A CA 1
ATOM 836 C C . GLN A 1 112 ? 4.904 -11.802 -12.336 1.00 89.69 112 GLN A C 1
ATOM 838 O O . GLN A 1 112 ? 5.150 -11.383 -13.471 1.00 89.69 112 GLN A O 1
ATOM 843 N N . ARG A 1 113 ? 4.629 -10.979 -11.312 1.00 89.88 113 ARG A N 1
ATOM 844 C CA . ARG A 1 113 ? 4.646 -9.509 -11.427 1.00 89.88 113 ARG A CA 1
ATOM 845 C C . ARG A 1 113 ? 6.034 -9.009 -11.852 1.00 89.88 113 ARG A C 1
ATOM 847 O O . ARG A 1 113 ? 6.142 -8.211 -12.783 1.00 89.88 113 ARG A O 1
ATOM 854 N N . ALA A 1 114 ? 7.098 -9.530 -11.240 1.00 92.75 114 ALA A N 1
ATOM 855 C CA . ALA A 1 114 ? 8.477 -9.190 -11.585 1.00 92.75 114 ALA A CA 1
ATOM 856 C C . ALA A 1 114 ? 8.828 -9.591 -13.026 1.00 92.75 114 ALA A C 1
ATOM 858 O O . ALA A 1 114 ? 9.349 -8.774 -13.783 1.00 92.75 114 ALA A O 1
ATOM 859 N N . ALA A 1 115 ? 8.480 -10.814 -13.435 1.00 92.50 115 ALA A N 1
ATOM 860 C CA . ALA A 1 115 ? 8.730 -11.319 -14.779 1.00 92.50 115 ALA A CA 1
ATOM 861 C C . ALA A 1 115 ? 8.013 -10.490 -15.849 1.00 92.50 115 ALA A C 1
ATOM 863 O O . ALA A 1 115 ? 8.592 -10.240 -16.903 1.00 92.50 115 ALA A O 1
ATOM 864 N N . MET A 1 116 ? 6.791 -10.019 -15.583 1.00 92.19 116 MET A N 1
ATOM 865 C CA . MET A 1 116 ? 6.061 -9.147 -16.507 1.00 92.19 116 MET A CA 1
ATOM 866 C C . MET A 1 116 ? 6.801 -7.825 -16.738 1.00 92.19 116 MET A C 1
ATOM 868 O O . MET A 1 116 ? 6.950 -7.393 -17.881 1.00 92.19 116 MET A O 1
ATOM 872 N N . ASN A 1 117 ? 7.342 -7.226 -15.676 1.00 93.94 117 ASN A N 1
ATOM 873 C CA . ASN A 1 117 ? 8.154 -6.018 -15.792 1.00 93.94 117 ASN A CA 1
ATOM 874 C C . ASN A 1 117 ? 9.493 -6.292 -16.506 1.00 93.94 117 ASN A C 1
ATOM 876 O O . ASN A 1 117 ? 9.901 -5.543 -17.393 1.00 93.94 117 ASN A O 1
ATOM 880 N N . THR A 1 118 ? 10.158 -7.411 -16.195 1.00 92.19 118 THR A N 1
ATOM 881 C CA . THR A 1 118 ? 11.388 -7.828 -16.889 1.00 92.19 118 THR A CA 1
ATOM 882 C C . THR A 1 118 ? 11.149 -8.064 -18.378 1.00 92.19 118 THR A C 1
ATOM 884 O O . THR A 1 118 ? 11.958 -7.638 -19.200 1.00 92.19 118 THR A O 1
ATOM 887 N N . LEU A 1 119 ? 10.033 -8.699 -18.741 1.00 94.38 119 LEU A N 1
ATOM 888 C CA . LEU A 1 119 ? 9.649 -8.923 -20.130 1.00 94.38 119 LEU A CA 1
ATOM 889 C C . LEU A 1 119 ? 9.432 -7.593 -20.855 1.00 94.38 119 LEU A C 1
ATOM 891 O O . LEU A 1 119 ? 9.914 -7.439 -21.974 1.00 94.38 119 LEU A O 1
ATOM 895 N N . MET A 1 120 ? 8.758 -6.623 -20.228 1.00 91.75 120 MET A N 1
ATOM 896 C CA . MET A 1 120 ? 8.594 -5.293 -20.819 1.00 91.75 120 MET A CA 1
ATOM 897 C C . MET A 1 120 ? 9.947 -4.601 -21.025 1.00 91.75 120 MET A C 1
ATOM 899 O O . MET A 1 120 ? 10.225 -4.130 -22.128 1.00 91.75 120 MET A O 1
ATOM 903 N N . GLY A 1 121 ? 10.808 -4.592 -20.002 1.00 90.56 121 GLY A N 1
ATOM 904 C CA . GLY A 1 121 ? 12.114 -3.931 -20.049 1.00 90.56 121 GLY A CA 1
ATOM 905 C C . GLY A 1 121 ? 13.087 -4.562 -21.049 1.00 90.56 121 GLY A C 1
ATOM 906 O O . GLY A 1 121 ? 13.659 -3.868 -21.885 1.00 90.56 121 GLY A O 1
ATOM 907 N N . ILE A 1 122 ? 13.254 -5.885 -21.019 1.00 93.56 122 ILE A N 1
ATOM 908 C CA . ILE A 1 122 ? 14.130 -6.587 -21.970 1.00 93.56 122 ILE A CA 1
ATOM 909 C C . ILE A 1 122 ? 13.505 -6.595 -23.369 1.00 93.56 122 ILE A C 1
ATOM 911 O O . ILE A 1 122 ? 14.215 -6.432 -24.361 1.00 93.56 122 ILE A O 1
ATOM 915 N N . GLY A 1 123 ? 12.182 -6.734 -23.466 1.00 95.00 123 GLY A N 1
ATOM 916 C CA . GLY A 1 123 ? 11.458 -6.763 -24.733 1.00 95.00 123 GLY A CA 1
ATOM 917 C C . GLY A 1 123 ? 11.615 -5.469 -25.525 1.00 95.00 123 GLY A C 1
ATOM 918 O O . GLY A 1 123 ? 11.960 -5.521 -26.705 1.00 95.00 123 GLY A O 1
ATOM 919 N N . ILE A 1 124 ? 11.441 -4.305 -24.887 1.00 94.94 124 ILE A N 1
ATOM 920 C CA . ILE A 1 124 ? 11.608 -3.020 -25.580 1.00 94.94 124 ILE A CA 1
ATOM 921 C C . ILE A 1 124 ? 13.063 -2.791 -26.009 1.00 94.94 124 ILE A C 1
ATOM 923 O O . ILE A 1 124 ? 13.311 -2.327 -27.124 1.00 94.94 124 ILE A O 1
ATOM 927 N N . VAL A 1 125 ? 14.040 -3.182 -25.185 1.00 95.06 125 VAL A N 1
ATOM 928 C CA . VAL A 1 125 ? 15.465 -3.089 -25.544 1.00 95.06 125 VAL A CA 1
ATOM 929 C C . VAL A 1 125 ? 15.785 -4.000 -26.733 1.00 95.06 125 VAL A C 1
ATOM 931 O O . VAL A 1 125 ? 16.444 -3.580 -27.680 1.00 95.06 125 VAL A O 1
ATOM 934 N N . PHE A 1 126 ? 15.264 -5.225 -26.756 1.00 96.00 126 PHE A N 1
ATOM 935 C CA . PHE A 1 126 ? 15.465 -6.133 -27.883 1.00 96.00 126 PHE A CA 1
ATOM 936 C C . PHE A 1 126 ? 14.820 -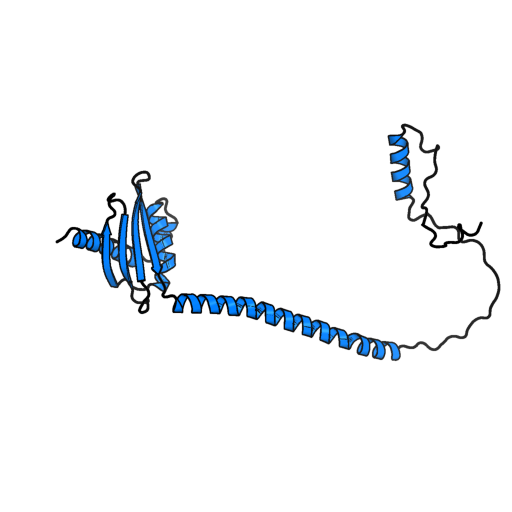5.611 -29.180 1.00 96.00 126 PHE A C 1
ATOM 938 O O . PHE A 1 126 ? 15.451 -5.626 -30.238 1.00 96.00 126 PHE A O 1
ATOM 945 N N . LEU A 1 127 ? 13.590 -5.090 -29.102 1.00 95.50 127 LEU A N 1
ATOM 946 C CA . LEU A 1 127 ? 12.878 -4.517 -30.250 1.00 95.50 127 LEU A CA 1
ATOM 947 C C . LEU A 1 127 ? 13.570 -3.270 -30.801 1.00 95.50 127 LEU A C 1
ATOM 949 O O . LEU A 1 127 ? 13.696 -3.125 -32.016 1.00 95.50 127 LEU A O 1
ATOM 953 N N . THR A 1 128 ? 14.044 -2.384 -29.926 1.00 95.75 128 THR A N 1
ATOM 954 C CA . THR A 1 128 ? 14.789 -1.186 -30.339 1.00 95.75 128 THR A CA 1
ATOM 955 C C . THR A 1 128 ? 16.095 -1.552 -31.038 1.00 95.75 128 THR A C 1
ATOM 957 O O . THR A 1 128 ? 16.378 -1.002 -32.099 1.00 95.75 128 THR A O 1
ATOM 960 N N . LEU A 1 129 ? 16.852 -2.533 -30.537 1.00 96.38 129 LEU A N 1
ATOM 961 C CA . LEU A 1 129 ? 18.064 -3.015 -31.211 1.00 96.38 129 LEU A CA 1
ATOM 962 C C . LEU A 1 129 ? 17.770 -3.639 -32.581 1.00 96.38 129 LEU A C 1
ATOM 964 O O . LEU A 1 129 ? 18.475 -3.346 -33.549 1.00 96.38 129 LEU A O 1
ATOM 968 N N . LEU A 1 130 ? 16.717 -4.455 -32.688 1.00 95.31 130 LEU A N 1
ATOM 969 C CA . LEU A 1 130 ? 16.284 -5.029 -33.964 1.00 95.31 130 LEU A CA 1
ATOM 970 C C . LEU A 1 130 ? 15.895 -3.926 -34.959 1.00 95.31 130 LEU A C 1
ATOM 972 O O . LEU A 1 130 ? 16.296 -3.960 -36.122 1.00 95.31 130 LEU A O 1
ATOM 976 N N . PHE A 1 131 ? 15.153 -2.923 -34.491 1.00 95.75 131 PHE A N 1
ATOM 977 C CA . PHE A 1 131 ? 14.726 -1.789 -35.299 1.00 95.75 131 PHE A CA 1
ATOM 978 C C . PHE A 1 131 ? 15.915 -0.940 -35.774 1.00 95.75 131 PHE A C 1
ATOM 980 O O . PHE A 1 131 ? 16.001 -0.623 -36.959 1.00 95.75 131 PHE A O 1
ATOM 987 N N . LEU A 1 132 ? 16.882 -0.635 -34.902 1.00 94.56 132 LEU A N 1
ATOM 988 C CA . LEU A 1 132 ? 18.106 0.078 -35.286 1.00 94.56 132 LEU A CA 1
ATOM 989 C C . LEU A 1 132 ? 18.947 -0.731 -36.284 1.00 94.56 132 LEU A C 1
ATOM 991 O O . LEU A 1 132 ? 19.442 -0.173 -37.263 1.00 94.56 132 LEU A O 1
ATOM 995 N N . SER A 1 133 ? 19.079 -2.043 -36.070 1.00 93.12 133 SER A N 1
ATOM 996 C CA . SER A 1 133 ? 19.770 -2.934 -37.007 1.00 93.12 133 SER A CA 1
ATOM 997 C C . SER A 1 133 ? 19.107 -2.909 -38.387 1.00 93.12 133 SER A C 1
ATOM 999 O O . SER A 1 133 ? 19.791 -2.768 -39.403 1.00 93.12 133 SER A O 1
ATOM 1001 N N . PHE A 1 134 ? 17.774 -2.948 -38.424 1.00 92.88 134 PHE A N 1
ATOM 1002 C CA . PHE A 1 134 ? 16.998 -2.841 -39.655 1.00 92.88 134 PHE A CA 1
ATOM 1003 C C . PHE A 1 134 ? 17.189 -1.489 -40.365 1.00 92.88 134 PHE A C 1
ATOM 1005 O O . PHE A 1 134 ? 17.375 -1.462 -41.582 1.00 92.88 134 PHE A O 1
ATOM 1012 N N . LEU A 1 135 ? 17.209 -0.369 -39.632 1.00 90.31 135 LEU A N 1
ATOM 1013 C CA . LEU A 1 135 ? 17.462 0.956 -40.213 1.00 90.31 135 LEU A CA 1
ATOM 1014 C C . LEU A 1 135 ? 18.848 1.046 -40.862 1.00 90.31 135 LEU A C 1
ATOM 1016 O O . LEU A 1 135 ? 18.968 1.512 -41.993 1.00 90.31 135 LEU A O 1
ATOM 1020 N N . ILE A 1 136 ? 19.892 0.556 -40.188 1.00 87.81 136 ILE A N 1
ATOM 1021 C CA . ILE A 1 136 ? 21.252 0.535 -40.749 1.00 87.81 136 ILE A CA 1
ATOM 1022 C C . ILE A 1 136 ? 21.308 -0.375 -41.988 1.00 87.81 136 ILE A C 1
ATOM 1024 O O . ILE A 1 136 ? 21.938 -0.021 -42.985 1.00 87.81 136 ILE A O 1
ATOM 1028 N N . ALA A 1 137 ? 20.594 -1.505 -41.978 1.00 85.94 137 ALA A N 1
ATOM 1029 C CA . ALA A 1 137 ? 20.485 -2.382 -43.142 1.00 85.94 137 ALA A CA 1
ATOM 1030 C C . ALA A 1 137 ? 19.784 -1.702 -44.335 1.00 85.94 137 ALA A C 1
ATOM 1032 O O . ALA A 1 137 ? 20.193 -1.898 -45.477 1.00 85.94 137 ALA A O 1
ATOM 1033 N N . GLN A 1 138 ? 18.776 -0.855 -44.101 1.00 81.31 138 GLN A N 1
ATOM 1034 C CA . GLN A 1 138 ? 18.161 -0.034 -45.153 1.00 81.31 138 GLN A CA 1
ATOM 1035 C C . GLN A 1 138 ? 19.135 1.014 -45.720 1.00 81.31 138 GLN A C 1
ATOM 1037 O O . GLN A 1 138 ? 19.145 1.228 -46.933 1.00 81.31 138 GLN A O 1
ATOM 1042 N N . LEU A 1 139 ? 20.005 1.614 -44.895 1.00 77.62 139 LEU A N 1
ATOM 1043 C CA . LEU A 1 139 ? 21.038 2.548 -45.371 1.00 77.62 139 LEU A CA 1
ATOM 1044 C C . LEU A 1 139 ? 22.076 1.873 -46.287 1.00 77.62 139 LEU A C 1
ATOM 1046 O O . LEU A 1 139 ? 22.607 2.526 -47.183 1.00 77.62 139 LEU A O 1
ATOM 1050 N N . HIS A 1 140 ? 22.328 0.568 -46.135 1.00 66.50 140 HIS A N 1
ATOM 1051 C CA . HIS A 1 140 ? 23.190 -0.195 -47.050 1.00 66.50 140 HIS A CA 1
ATOM 1052 C C . HIS A 1 140 ? 22.632 -0.285 -48.485 1.00 66.50 140 HIS A C 1
ATOM 1054 O O . HIS A 1 140 ? 23.403 -0.434 -49.426 1.00 66.50 140 HIS A O 1
ATOM 1060 N N . PHE A 1 141 ? 21.321 -0.122 -48.697 1.00 62.72 141 PHE A N 1
ATOM 1061 C CA . PHE A 1 141 ? 20.743 -0.070 -50.049 1.00 62.72 141 PHE A CA 1
ATOM 1062 C C . PHE A 1 141 ? 20.886 1.304 -50.728 1.00 62.72 141 PHE A C 1
ATOM 1064 O O . PHE A 1 141 ? 20.633 1.437 -51.927 1.00 62.72 141 PHE A O 1
ATOM 1071 N N . ILE A 1 142 ? 21.308 2.338 -49.993 1.00 62.62 142 ILE A N 1
ATOM 1072 C CA . ILE A 1 142 ? 21.507 3.687 -50.531 1.00 62.62 142 ILE A CA 1
ATOM 1073 C C . ILE A 1 142 ? 22.709 3.785 -51.489 1.00 62.62 142 ILE A C 1
ATOM 1075 O O . ILE A 1 142 ? 22.520 4.404 -52.536 1.00 62.62 142 ILE A O 1
ATOM 1079 N N . PRO A 1 143 ? 23.906 3.200 -51.249 1.00 62.44 143 PRO A N 1
ATOM 1080 C CA . PRO A 1 143 ? 25.001 3.254 -52.225 1.00 62.44 143 PRO A CA 1
ATOM 1081 C C . PRO A 1 143 ? 24.606 2.699 -53.602 1.00 62.44 143 PRO A C 1
ATOM 1083 O O . PRO A 1 143 ? 24.899 3.347 -54.604 1.00 62.44 143 PRO A O 1
ATOM 1086 N N . ASP A 1 144 ? 23.837 1.607 -53.673 1.00 57.97 144 ASP A N 1
ATOM 1087 C CA . ASP A 1 144 ? 23.347 1.050 -54.946 1.00 57.97 144 ASP A CA 1
ATOM 1088 C C . ASP A 1 144 ? 22.346 1.973 -55.665 1.00 57.97 144 ASP A C 1
ATOM 1090 O O . ASP A 1 144 ? 22.281 2.013 -56.898 1.00 57.97 144 ASP A O 1
ATOM 1094 N N . MET A 1 145 ? 21.553 2.738 -54.910 1.00 58.88 145 MET A N 1
ATOM 1095 C CA . MET A 1 145 ? 20.610 3.718 -55.459 1.00 58.88 145 MET A CA 1
ATOM 1096 C C . MET A 1 145 ? 21.308 5.019 -55.885 1.00 58.88 145 MET A C 1
ATOM 1098 O O . MET A 1 145 ? 20.969 5.585 -56.926 1.00 58.88 145 MET A O 1
ATOM 1102 N N . VAL A 1 146 ? 22.321 5.462 -55.137 1.00 60.28 146 VAL A N 1
ATOM 1103 C CA . VAL A 1 146 ? 23.151 6.638 -55.446 1.00 60.28 146 VAL A CA 1
ATOM 1104 C C . VAL A 1 146 ? 24.059 6.368 -56.648 1.00 60.28 146 VAL A C 1
ATOM 1106 O O . VAL A 1 146 ? 24.196 7.237 -57.510 1.00 60.28 146 VAL A O 1
ATOM 1109 N N . GLU A 1 147 ? 24.619 5.164 -56.791 1.00 60.66 147 GLU A N 1
ATOM 1110 C CA . GLU A 1 147 ? 25.433 4.788 -57.954 1.00 60.66 147 GLU A CA 1
ATOM 1111 C C . GLU A 1 147 ? 24.586 4.663 -59.237 1.00 60.66 147 GLU A C 1
ATOM 1113 O O . GLU A 1 147 ? 25.006 5.066 -60.325 1.00 60.66 147 GLU A O 1
ATOM 1118 N N . LYS A 1 148 ? 23.341 4.175 -59.129 1.00 57.62 148 LYS A N 1
ATOM 1119 C CA . LYS A 1 148 ? 22.391 4.141 -60.258 1.00 57.62 148 LYS A CA 1
ATOM 1120 C C . LYS A 1 148 ? 21.881 5.531 -60.650 1.00 57.62 148 LYS A C 1
ATOM 1122 O O . LYS A 1 148 ? 21.671 5.781 -61.838 1.00 57.62 148 LYS A O 1
ATOM 1127 N N . LEU A 1 149 ? 21.718 6.445 -59.693 1.00 58.75 149 LEU A N 1
ATOM 1128 C CA . LEU A 1 149 ? 21.299 7.822 -59.964 1.00 58.75 149 LEU A CA 1
ATOM 1129 C C . LEU A 1 149 ? 22.449 8.677 -60.533 1.00 58.75 149 LEU A C 1
ATOM 1131 O O . LEU A 1 149 ? 22.233 9.463 -61.454 1.00 58.75 149 LEU A O 1
ATOM 1135 N N . SER A 1 150 ? 23.684 8.463 -60.071 1.00 57.25 150 SER A N 1
ATOM 1136 C CA . SER A 1 150 ? 24.888 9.128 -60.601 1.00 57.25 150 SER A CA 1
ATOM 1137 C C . SER A 1 150 ? 25.306 8.616 -61.986 1.00 57.25 150 SER A C 1
ATOM 1139 O O . SER A 1 150 ? 25.759 9.408 -62.811 1.00 57.25 150 SER A O 1
ATOM 1141 N N . LYS A 1 151 ? 25.055 7.342 -62.328 1.00 55.41 151 LYS A N 1
ATOM 1142 C CA . LYS A 1 151 ? 25.239 6.829 -63.705 1.00 55.41 151 LYS A CA 1
ATOM 1143 C C . LYS A 1 151 ? 24.264 7.434 -64.726 1.00 55.41 151 LYS A C 1
ATOM 1145 O O . LYS A 1 151 ? 24.565 7.416 -65.918 1.00 55.41 151 LYS A O 1
ATOM 1150 N N . LYS A 1 152 ? 23.131 8.001 -64.291 1.00 52.78 152 LYS A N 1
ATOM 1151 C CA . LYS A 1 152 ? 22.156 8.675 -65.172 1.00 52.78 152 LYS A CA 1
ATOM 1152 C C . LYS A 1 152 ? 22.508 10.144 -65.463 1.00 52.78 152 LYS A C 1
ATOM 1154 O O . LYS A 1 152 ? 21.969 10.709 -66.407 1.00 52.78 152 LYS A O 1
ATOM 1159 N N . ASN A 1 153 ? 23.445 10.730 -64.715 1.00 54.88 153 ASN A N 1
ATOM 1160 C CA . ASN A 1 153 ? 23.920 12.107 -64.872 1.00 54.88 153 ASN A CA 1
ATOM 1161 C C . ASN A 1 153 ? 25.436 12.137 -65.129 1.00 54.88 153 ASN A C 1
ATOM 1163 O O . ASN A 1 153 ? 26.191 12.754 -64.386 1.00 54.88 153 ASN A O 1
ATOM 1167 N N . LYS A 1 154 ? 25.901 11.467 -66.191 1.00 43.25 154 LYS A N 1
ATOM 1168 C CA . LYS A 1 154 ? 27.258 11.680 -66.715 1.00 43.25 154 LYS A CA 1
ATOM 1169 C C . LYS A 1 154 ? 27.209 12.817 -67.747 1.00 43.25 154 LYS A C 1
ATOM 1171 O O . LYS A 1 154 ? 26.687 12.583 -68.838 1.00 43.25 154 LYS A O 1
ATOM 1176 N N . PRO A 1 155 ? 27.731 14.026 -67.464 1.00 46.69 155 PRO A N 1
ATOM 1177 C CA . PRO A 1 155 ? 27.927 15.027 -68.503 1.00 46.69 155 PRO A CA 1
ATOM 1178 C C . PRO A 1 155 ? 28.980 14.507 -69.485 1.00 46.69 155 PRO A C 1
ATOM 1180 O O . PRO A 1 155 ? 29.970 13.886 -69.085 1.00 46.69 155 PRO A O 1
ATOM 1183 N N . ALA A 1 156 ? 28.745 14.735 -70.776 1.00 44.59 156 ALA A N 1
ATOM 1184 C CA . ALA A 1 156 ? 29.700 14.436 -71.831 1.00 44.59 156 ALA A CA 1
ATOM 1185 C C . ALA A 1 156 ? 31.044 15.127 -71.546 1.00 44.59 156 ALA A C 1
ATOM 1187 O O . ALA A 1 156 ? 31.086 16.290 -71.147 1.00 44.59 156 ALA A O 1
ATOM 1188 N N . ALA A 1 157 ? 32.137 14.389 -71.741 1.00 47.00 157 ALA A N 1
ATOM 1189 C CA . ALA A 1 157 ? 33.489 14.898 -71.570 1.00 47.00 157 ALA A CA 1
ATOM 1190 C C . ALA A 1 157 ? 33.750 16.041 -72.566 1.00 47.00 157 ALA A C 1
ATOM 1192 O O . ALA A 1 157 ? 33.733 15.827 -73.778 1.00 47.00 157 ALA A O 1
ATOM 1193 N N . ALA A 1 158 ? 33.991 17.245 -72.047 1.00 47.78 158 ALA A N 1
ATOM 1194 C CA . ALA A 1 158 ? 34.558 18.343 -72.820 1.00 47.78 158 ALA A CA 1
ATOM 1195 C C . ALA A 1 158 ? 36.060 18.076 -73.071 1.00 47.78 158 ALA A C 1
ATOM 1197 O O . ALA A 1 158 ? 36.719 17.467 -72.222 1.00 47.78 158 ALA A O 1
ATOM 1198 N N . PRO A 1 159 ? 36.604 18.480 -74.233 1.00 46.22 159 PRO A N 1
ATOM 1199 C CA . PRO A 1 159 ? 37.951 18.115 -74.651 1.00 46.22 159 PRO A CA 1
ATOM 1200 C C . PRO A 1 159 ? 39.017 18.815 -73.799 1.00 46.22 159 PRO A C 1
ATOM 1202 O O . PRO A 1 159 ? 38.856 19.961 -73.382 1.00 46.22 159 PRO A O 1
ATOM 1205 N N . ALA A 1 160 ? 40.116 18.101 -73.559 1.00 46.84 160 ALA A N 1
ATOM 1206 C CA . ALA A 1 160 ? 41.261 18.568 -72.789 1.00 46.84 160 ALA A CA 1
ATOM 1207 C C . ALA A 1 160 ? 41.986 19.737 -73.488 1.00 46.84 160 ALA A C 1
ATOM 1209 O O . ALA A 1 160 ? 42.367 19.593 -74.653 1.00 46.84 160 ALA A O 1
ATOM 1210 N N . PRO A 1 161 ? 42.256 20.858 -72.794 1.00 40.00 161 PRO A N 1
ATOM 1211 C CA . PRO A 1 161 ? 43.213 21.849 -73.263 1.00 40.00 161 PRO A CA 1
ATOM 1212 C C . PRO A 1 161 ? 44.652 21.418 -72.950 1.00 40.00 161 PRO A C 1
ATOM 1214 O O . PRO A 1 161 ? 44.945 20.863 -71.891 1.00 40.00 161 PRO A O 1
ATOM 1217 N N . ALA A 1 162 ? 45.530 21.677 -73.917 1.00 39.91 162 ALA A N 1
ATOM 1218 C CA . ALA A 1 162 ? 46.946 21.337 -73.940 1.00 39.91 162 ALA A CA 1
ATOM 1219 C C . ALA A 1 162 ? 47.788 22.034 -72.850 1.00 39.91 162 ALA A C 1
ATOM 1221 O O . ALA A 1 162 ? 47.394 23.036 -72.258 1.00 39.91 162 ALA A O 1
ATOM 1222 N N . ALA A 1 163 ? 48.973 21.470 -72.616 1.00 44.09 163 ALA A N 1
ATOM 1223 C CA . ALA A 1 163 ? 49.913 21.843 -71.566 1.00 44.09 163 ALA A CA 1
ATOM 1224 C C . ALA A 1 163 ? 50.763 23.103 -71.858 1.00 44.09 163 ALA A C 1
ATOM 1226 O O . ALA A 1 163 ? 50.991 23.435 -73.017 1.00 44.09 163 ALA A O 1
ATOM 1227 N N . VAL A 1 164 ? 51.338 23.617 -70.751 1.00 38.78 164 VAL A N 1
ATOM 1228 C CA . VAL A 1 164 ? 52.514 24.505 -70.509 1.00 38.78 164 VAL A CA 1
ATOM 1229 C C . VAL A 1 164 ? 52.292 26.034 -70.424 1.00 38.78 164 VAL A C 1
ATOM 1231 O O . VAL A 1 164 ? 51.472 26.537 -71.184 1.00 38.78 164 VAL A O 1
ATOM 1234 N N . PRO A 1 165 ? 53.067 26.823 -69.621 1.00 42.03 165 PRO A N 1
ATOM 1235 C CA . PRO A 1 165 ? 54.016 26.523 -68.520 1.00 42.03 165 PRO A CA 1
ATOM 1236 C C . PRO A 1 165 ? 53.847 27.372 -67.212 1.00 42.03 165 PRO A C 1
ATOM 1238 O O . PRO A 1 165 ? 53.136 28.364 -67.178 1.00 42.03 165 PRO A O 1
ATOM 1241 N N . ALA A 1 166 ? 54.567 26.934 -66.163 1.00 37.53 166 ALA A N 1
ATOM 1242 C CA . ALA A 1 166 ? 55.072 27.566 -64.917 1.00 37.53 166 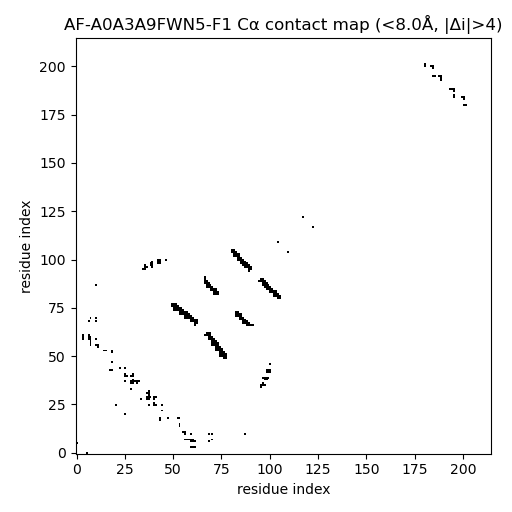ALA A CA 1
ATOM 1243 C C . ALA A 1 166 ? 54.415 28.811 -64.247 1.00 37.53 166 ALA A C 1
ATOM 1245 O O . ALA A 1 166 ? 54.152 29.842 -64.850 1.00 37.53 166 ALA A O 1
ATOM 1246 N N . ALA A 1 167 ? 54.306 28.685 -62.917 1.00 41.31 167 ALA A N 1
ATOM 1247 C CA . ALA A 1 167 ? 53.673 29.537 -61.904 1.00 41.31 167 ALA A CA 1
ATOM 1248 C C . ALA A 1 167 ? 54.219 30.970 -61.715 1.00 41.31 167 ALA A C 1
ATOM 1250 O O . ALA A 1 167 ? 55.412 31.213 -61.903 1.00 41.31 167 ALA A O 1
ATOM 1251 N N . PRO A 1 168 ? 53.400 31.828 -61.077 1.00 41.06 168 PRO A N 1
ATOM 1252 C CA . PRO A 1 168 ? 53.856 32.659 -59.974 1.00 41.06 168 PRO A CA 1
ATOM 1253 C C . PRO A 1 168 ? 53.161 32.310 -58.644 1.00 41.06 168 PRO A C 1
ATOM 1255 O O . PRO A 1 168 ? 51.981 31.979 -58.578 1.00 41.06 168 PRO A O 1
ATOM 1258 N N . VAL A 1 169 ? 54.005 32.352 -57.615 1.00 41.81 169 VAL A N 1
ATOM 1259 C CA . VAL A 1 169 ? 53.810 32.458 -56.163 1.00 41.81 169 VAL A CA 1
ATOM 1260 C C . VAL A 1 169 ? 52.365 32.658 -55.681 1.00 41.81 169 VAL A C 1
ATOM 1262 O O . VAL A 1 169 ? 51.739 33.676 -55.949 1.00 41.81 169 VAL A O 1
ATOM 1265 N N . VAL A 1 170 ? 51.894 31.696 -54.884 1.00 43.06 170 VAL A N 1
ATOM 1266 C CA . VAL A 1 170 ? 50.748 31.856 -53.982 1.00 43.06 170 VAL A CA 1
ATOM 1267 C C . VAL A 1 170 ? 51.197 32.779 -52.850 1.00 43.06 170 VAL A C 1
ATOM 1269 O O . VAL A 1 170 ? 52.014 32.376 -52.022 1.00 43.06 170 VAL A O 1
ATOM 1272 N N . GLU A 1 171 ? 50.703 34.014 -52.833 1.00 46.34 171 GLU A N 1
ATOM 1273 C CA . GLU A 1 171 ? 50.586 34.759 -51.582 1.00 46.34 171 GLU A CA 1
ATOM 1274 C C . GLU A 1 171 ? 49.627 33.965 -50.688 1.00 46.34 171 GLU A C 1
ATOM 1276 O O . GLU A 1 171 ? 48.510 33.642 -51.095 1.00 46.34 171 GLU A O 1
ATOM 1281 N N . GLU A 1 172 ? 50.096 33.550 -49.509 1.00 46.53 172 GLU A N 1
ATOM 1282 C CA . GLU A 1 172 ? 49.195 33.027 -48.486 1.00 46.53 172 GLU A CA 1
ATOM 1283 C C . GLU A 1 172 ? 48.257 34.164 -48.080 1.00 46.53 172 GLU A C 1
ATOM 1285 O O . GLU A 1 172 ? 48.694 35.188 -47.557 1.00 46.53 172 GLU A O 1
ATOM 1290 N N . ASP A 1 173 ? 46.972 33.983 -48.363 1.00 52.00 173 ASP A N 1
ATOM 1291 C CA . ASP A 1 173 ? 45.922 34.883 -47.919 1.00 52.00 173 ASP A CA 1
ATOM 1292 C C . ASP A 1 173 ? 45.763 34.727 -46.399 1.00 52.00 173 ASP A C 1
ATOM 1294 O O . ASP A 1 173 ? 45.282 33.705 -45.907 1.00 52.00 173 ASP A O 1
ATOM 1298 N N . TYR A 1 174 ? 46.265 35.705 -45.642 1.00 56.59 174 TYR A N 1
ATOM 1299 C CA . TYR A 1 174 ? 46.151 35.761 -44.179 1.00 56.59 174 TYR A CA 1
ATOM 1300 C C . TYR A 1 174 ? 44.913 36.546 -43.722 1.00 56.59 174 TYR A C 1
ATOM 1302 O O . TYR A 1 174 ? 44.794 36.850 -42.534 1.00 56.59 174 TYR A O 1
ATOM 1310 N N . THR A 1 175 ? 44.001 36.907 -44.632 1.00 55.78 175 THR A N 1
ATOM 1311 C CA . THR A 1 175 ? 42.803 37.692 -44.295 1.00 55.78 175 THR A CA 1
ATOM 1312 C C . THR A 1 175 ? 41.901 37.004 -43.277 1.00 55.78 175 THR A C 1
ATOM 1314 O O . THR A 1 175 ? 41.244 37.697 -42.506 1.00 55.78 175 THR A O 1
ATOM 1317 N N . ASP A 1 176 ? 41.911 35.671 -43.227 1.00 63.75 176 ASP A N 1
ATOM 1318 C CA . ASP A 1 176 ? 41.023 34.896 -42.353 1.00 63.75 176 ASP A CA 1
ATOM 1319 C C . ASP A 1 176 ? 41.455 34.885 -40.874 1.00 63.75 176 ASP A C 1
ATOM 1321 O O . ASP A 1 176 ? 40.617 34.686 -39.999 1.00 63.75 176 ASP A O 1
ATOM 1325 N N . ASP A 1 177 ? 42.731 35.154 -40.565 1.00 75.88 177 ASP A N 1
ATOM 1326 C CA . ASP A 1 177 ? 43.277 35.029 -39.201 1.00 75.88 177 ASP A CA 1
ATOM 1327 C C . ASP A 1 177 ? 43.647 36.385 -38.561 1.00 75.88 177 ASP A C 1
ATOM 1329 O O . ASP A 1 177 ? 44.271 36.423 -37.496 1.00 75.88 177 ASP A O 1
ATOM 1333 N N . LEU A 1 178 ? 43.267 37.518 -39.169 1.00 79.31 178 LEU A N 1
ATOM 1334 C CA . LEU A 1 178 ? 43.610 38.861 -38.667 1.00 79.31 178 LEU A CA 1
ATOM 1335 C C . LEU A 1 178 ? 43.067 39.127 -37.254 1.00 79.31 178 LEU A C 1
ATOM 1337 O O . LEU A 1 178 ? 43.748 39.752 -36.438 1.00 79.31 178 LEU A O 1
ATOM 1341 N N . GLU A 1 179 ? 41.879 38.610 -36.935 1.00 81.00 179 GLU A N 1
ATOM 1342 C CA . GLU A 1 179 ? 41.293 38.714 -35.593 1.00 81.00 179 GLU A CA 1
ATOM 1343 C C . GLU A 1 179 ? 42.109 37.929 -34.554 1.00 81.00 179 GLU A C 1
ATOM 1345 O O . GLU A 1 179 ? 42.389 38.432 -33.463 1.00 81.00 179 GLU A O 1
ATOM 1350 N N . LEU A 1 180 ? 42.564 36.721 -34.903 1.00 82.50 180 LEU A N 1
ATOM 1351 C CA . LEU A 1 180 ? 43.403 35.899 -34.026 1.00 82.50 180 LEU A CA 1
ATOM 1352 C C . LEU A 1 180 ? 44.777 36.541 -33.809 1.00 82.50 180 LEU A C 1
ATOM 1354 O O . LEU A 1 180 ? 45.271 36.592 -32.681 1.00 82.50 180 LEU A O 1
ATOM 1358 N N . VAL A 1 181 ? 45.374 37.083 -34.871 1.00 84.44 181 VAL A N 1
ATOM 1359 C CA . VAL A 1 181 ? 46.639 37.823 -34.810 1.00 84.44 181 VAL A CA 1
ATOM 1360 C C . VAL A 1 181 ? 46.519 39.044 -33.892 1.00 84.44 181 VAL A C 1
ATOM 1362 O O . VAL A 1 181 ? 47.418 39.259 -33.076 1.00 84.44 181 VAL A O 1
ATOM 1365 N N . ALA A 1 182 ? 45.416 39.800 -33.962 1.00 86.19 182 ALA A N 1
ATOM 1366 C CA . ALA A 1 182 ? 45.159 40.976 -33.123 1.00 86.19 182 ALA A CA 1
ATOM 1367 C C . ALA A 1 182 ? 45.009 40.635 -31.627 1.00 86.19 182 ALA A C 1
ATOM 1369 O O 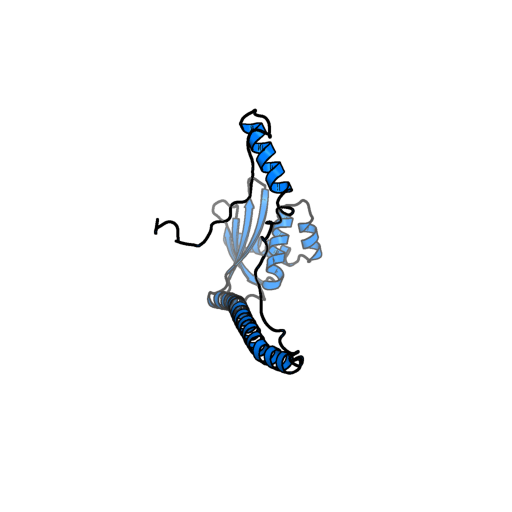. ALA A 1 182 ? 45.594 41.300 -30.771 1.00 86.19 182 ALA A O 1
ATOM 1370 N N . VAL A 1 183 ? 44.269 39.574 -31.288 1.00 86.75 183 VAL A N 1
ATOM 1371 C CA . VAL A 1 183 ? 44.094 39.153 -29.884 1.00 86.75 183 VAL A CA 1
ATOM 1372 C C . VAL A 1 183 ? 45.413 38.660 -29.290 1.00 86.75 183 VAL A C 1
ATOM 1374 O O . VAL A 1 183 ? 45.756 39.016 -28.162 1.00 86.75 183 VAL A O 1
ATOM 1377 N N . ILE A 1 184 ? 46.181 37.875 -30.052 1.00 86.25 184 ILE A N 1
ATOM 1378 C CA . ILE A 1 184 ? 47.481 37.360 -29.603 1.00 86.25 184 ILE A CA 1
ATOM 1379 C C . ILE A 1 184 ? 48.489 38.506 -29.447 1.00 86.25 184 ILE A C 1
ATOM 1381 O O . ILE A 1 184 ? 49.205 38.548 -28.445 1.00 86.25 184 ILE A O 1
ATOM 1385 N N . THR A 1 185 ? 48.527 39.464 -30.382 1.00 87.81 185 THR A N 1
ATOM 1386 C CA . THR A 1 185 ? 49.414 40.634 -30.253 1.00 87.81 185 THR A CA 1
ATOM 1387 C C . THR A 1 185 ? 49.072 41.483 -29.038 1.00 87.81 185 THR A C 1
ATOM 1389 O O . THR A 1 185 ? 49.972 41.826 -28.270 1.00 87.81 185 THR A O 1
ATOM 1392 N N . ALA A 1 186 ? 47.789 41.764 -28.808 1.00 87.38 186 ALA A N 1
ATOM 1393 C CA . ALA A 1 186 ? 47.347 42.511 -27.636 1.00 87.38 186 ALA A CA 1
ATOM 1394 C C . ALA A 1 186 ? 47.685 41.785 -26.321 1.00 87.38 186 ALA A C 1
ATOM 1396 O O . ALA A 1 186 ? 48.159 42.417 -25.378 1.00 87.38 186 ALA A O 1
ATOM 1397 N N . ALA A 1 187 ? 47.494 40.463 -26.263 1.00 88.69 187 ALA A N 1
ATOM 1398 C CA . ALA A 1 187 ? 47.796 39.665 -25.077 1.00 88.69 187 ALA A CA 1
ATOM 1399 C C . ALA A 1 187 ? 49.294 39.666 -24.730 1.00 88.69 187 ALA A C 1
ATOM 1401 O O . ALA A 1 187 ? 49.650 39.852 -23.566 1.00 88.69 187 ALA A O 1
ATOM 1402 N N . ILE A 1 188 ? 50.172 39.507 -25.728 1.00 85.62 188 ILE A N 1
ATOM 1403 C CA . ILE A 1 188 ? 51.628 39.521 -25.513 1.00 85.62 188 ILE A CA 1
ATOM 1404 C C . ILE A 1 188 ? 52.085 40.918 -25.086 1.00 85.62 188 ILE A C 1
ATOM 1406 O O . ILE A 1 188 ? 52.746 41.043 -24.056 1.00 85.62 188 ILE A O 1
ATOM 1410 N N . ALA A 1 189 ? 51.655 41.964 -25.801 1.00 86.94 189 ALA A N 1
ATOM 1411 C CA . ALA A 1 189 ? 51.976 43.354 -25.474 1.00 86.94 189 ALA A CA 1
ATOM 1412 C C . ALA A 1 189 ? 51.554 43.717 -24.038 1.00 86.94 189 ALA A C 1
ATOM 1414 O O . ALA A 1 189 ? 52.333 44.302 -23.285 1.00 86.94 189 ALA A O 1
ATOM 1415 N N . ALA A 1 190 ? 50.353 43.296 -23.628 1.00 86.94 190 ALA A N 1
ATOM 1416 C CA . ALA A 1 190 ? 49.868 43.478 -22.265 1.00 86.94 190 ALA A CA 1
ATOM 1417 C C . ALA A 1 190 ? 50.685 42.682 -21.231 1.00 86.94 190 ALA A C 1
ATOM 1419 O O . ALA A 1 190 ? 50.992 43.210 -20.164 1.00 86.94 190 ALA A O 1
ATOM 1420 N N . SER A 1 191 ? 51.058 41.430 -21.528 1.00 87.38 191 SER A N 1
ATOM 1421 C CA . SER A 1 191 ? 51.816 40.582 -20.594 1.00 87.38 191 SER A CA 1
ATOM 1422 C C . SER A 1 191 ? 53.261 41.039 -20.383 1.00 87.38 191 SER A C 1
ATOM 1424 O O . SER A 1 191 ? 53.774 40.964 -19.268 1.00 87.38 191 SER A O 1
ATOM 1426 N N . GLU A 1 192 ? 53.905 41.556 -21.429 1.00 83.38 192 GLU A N 1
ATOM 1427 C CA . GLU A 1 192 ? 55.303 41.992 -21.393 1.00 83.38 192 GLU A CA 1
ATOM 1428 C C . GLU A 1 192 ? 55.439 43.502 -21.131 1.00 83.38 192 GLU A C 1
ATOM 1430 O O . GLU A 1 192 ? 56.553 44.021 -21.098 1.00 83.38 192 GLU A O 1
ATOM 1435 N N . ASN A 1 193 ? 54.317 44.215 -20.925 1.00 82.50 193 ASN A N 1
ATOM 1436 C CA . ASN A 1 193 ? 54.255 45.680 -20.794 1.00 82.50 193 ASN A CA 1
ATOM 1437 C C . ASN A 1 193 ? 55.048 46.406 -21.899 1.00 82.50 193 ASN A C 1
ATOM 1439 O O . ASN A 1 193 ? 55.679 47.441 -21.674 1.00 82.50 193 ASN A O 1
ATOM 1443 N N . THR A 1 194 ? 55.027 45.841 -23.104 1.00 81.88 194 THR A N 1
ATOM 1444 C CA . THR A 1 194 ? 55.780 46.327 -24.260 1.00 81.88 194 THR A CA 1
ATOM 1445 C C . THR A 1 194 ? 54.833 46.703 -25.391 1.00 81.88 194 THR A C 1
ATOM 1447 O O . THR A 1 194 ? 53.669 46.308 -25.419 1.00 81.88 194 THR A O 1
ATOM 1450 N N . SER A 1 195 ? 55.314 47.512 -26.330 1.00 82.12 195 SER A N 1
ATOM 14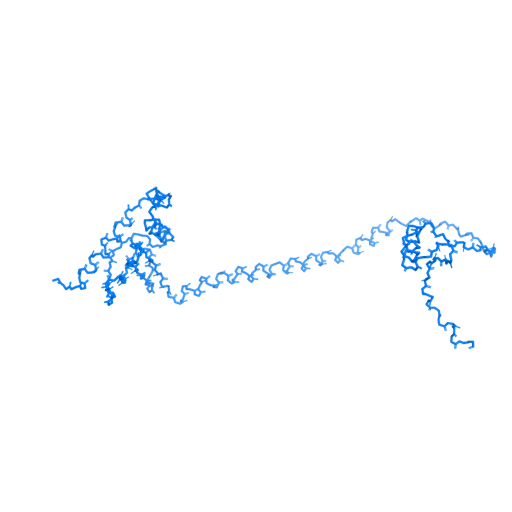51 C CA . SER A 1 195 ? 54.504 47.953 -27.469 1.00 82.12 195 SER A CA 1
ATOM 1452 C C . SER A 1 195 ? 54.325 46.823 -28.488 1.00 82.12 195 SER A C 1
ATOM 1454 O O . SER A 1 195 ? 55.218 46.000 -28.680 1.00 82.12 195 SER A O 1
ATOM 1456 N N . SER A 1 196 ? 53.193 46.815 -29.195 1.00 78.06 196 SER A N 1
ATOM 1457 C CA . SER A 1 196 ? 52.832 45.779 -30.179 1.00 78.06 196 SER A CA 1
ATOM 1458 C C . SER A 1 196 ? 53.708 45.747 -31.443 1.00 78.06 196 SER A C 1
ATOM 1460 O O . SER A 1 196 ? 53.523 44.871 -32.276 1.00 78.06 196 SER A O 1
ATOM 1462 N N . ASP A 1 197 ? 54.644 46.687 -31.596 1.00 80.19 197 ASP A N 1
ATOM 1463 C CA . ASP A 1 197 ? 55.562 46.800 -32.745 1.00 80.19 197 ASP A CA 1
ATOM 1464 C C . ASP A 1 197 ? 56.864 45.986 -32.559 1.00 80.19 197 ASP A C 1
ATOM 1466 O O . ASP A 1 197 ? 57.668 45.837 -33.473 1.00 80.19 197 ASP A O 1
ATOM 1470 N N . GLY A 1 198 ? 57.096 45.429 -31.362 1.00 82.50 198 GLY A N 1
ATOM 1471 C CA . GLY A 1 198 ? 58.318 44.675 -31.053 1.00 82.50 198 GLY A CA 1
ATOM 1472 C 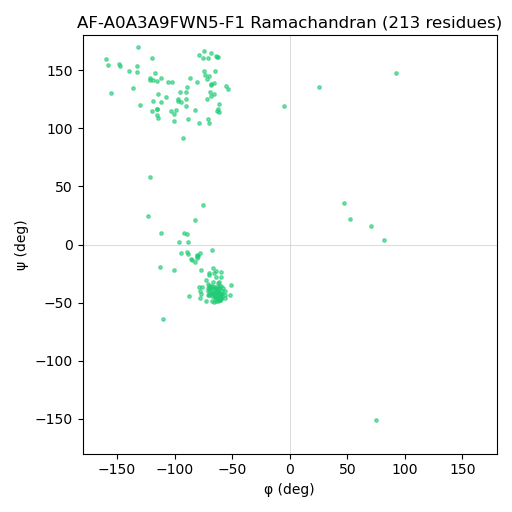C . GLY A 1 198 ? 58.363 43.244 -31.607 1.00 82.50 198 GLY A C 1
ATOM 1473 O O . GLY A 1 198 ? 59.391 42.579 -31.477 1.00 82.50 198 GLY A O 1
ATOM 1474 N N . PHE A 1 199 ? 57.267 42.735 -32.178 1.00 82.19 199 PHE A N 1
ATOM 1475 C CA . PHE A 1 199 ? 57.135 41.331 -32.571 1.00 82.19 199 PHE A CA 1
ATOM 1476 C C . PHE A 1 199 ? 56.062 41.122 -33.649 1.00 82.19 199 PHE A C 1
ATOM 1478 O O . PHE A 1 199 ? 55.113 41.889 -33.767 1.00 82.19 199 PHE A O 1
ATOM 1485 N N . VAL A 1 200 ? 56.204 40.048 -34.436 1.00 83.50 200 VAL A N 1
ATOM 1486 C CA . VAL A 1 200 ? 55.287 39.708 -35.538 1.00 83.50 200 VAL A CA 1
ATOM 1487 C C . VAL A 1 200 ? 54.633 38.357 -35.274 1.00 83.50 200 VAL A C 1
ATOM 1489 O O . VAL A 1 200 ? 55.318 37.342 -35.133 1.00 83.50 200 VAL A O 1
ATOM 1492 N N . VAL A 1 201 ? 53.300 38.336 -35.249 1.00 81.25 201 VAL A N 1
ATOM 1493 C CA . VAL A 1 201 ? 52.505 37.112 -35.096 1.00 81.25 201 VAL A CA 1
ATOM 1494 C C . VAL A 1 201 ? 52.060 36.630 -36.475 1.00 81.25 201 VAL A C 1
ATOM 1496 O O . VAL A 1 201 ? 51.429 37.366 -37.227 1.00 81.25 201 VAL A O 1
ATOM 1499 N N . ARG A 1 202 ? 52.397 35.380 -36.806 1.00 81.25 202 ARG A N 1
ATOM 1500 C CA . ARG A 1 202 ? 51.997 34.710 -38.050 1.00 81.25 202 ARG A CA 1
ATOM 1501 C C . ARG A 1 202 ? 51.618 33.260 -37.780 1.00 81.25 202 ARG A C 1
ATOM 1503 O O . ARG A 1 202 ? 52.197 32.621 -36.900 1.00 81.25 202 ARG A O 1
ATOM 1510 N N . SER A 1 203 ? 50.694 32.728 -38.571 1.00 78.19 203 SER A N 1
ATOM 1511 C CA . SER A 1 203 ? 50.341 31.310 -38.527 1.00 78.19 203 SER A CA 1
ATOM 1512 C C . SER A 1 203 ? 51.506 30.459 -39.047 1.00 78.19 203 SER A C 1
ATOM 1514 O O . SER A 1 203 ? 52.038 30.711 -40.128 1.00 78.19 203 SER A O 1
ATOM 1516 N N . ILE A 1 204 ? 51.937 29.454 -38.277 1.00 79.44 204 ILE A N 1
ATOM 1517 C CA . ILE A 1 204 ? 52.952 28.481 -38.705 1.00 79.44 204 ILE A CA 1
ATOM 1518 C C . ILE A 1 204 ? 52.291 27.111 -38.783 1.00 79.44 204 ILE A C 1
ATOM 1520 O O . ILE A 1 204 ? 51.964 26.503 -37.762 1.00 79.44 204 ILE A O 1
ATOM 1524 N N . ARG A 1 205 ? 52.144 26.576 -39.998 1.00 77.62 205 ARG A N 1
ATOM 1525 C CA . ARG A 1 205 ? 51.684 25.198 -40.192 1.00 77.62 205 ARG A CA 1
AT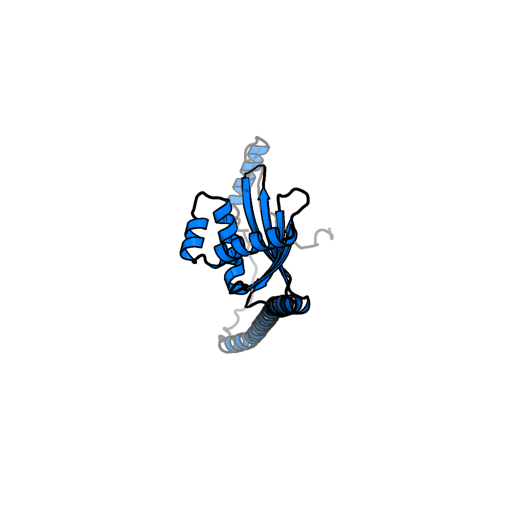OM 1526 C C . ARG A 1 205 ? 52.851 24.221 -40.215 1.00 77.62 205 ARG A C 1
ATOM 1528 O O . ARG A 1 205 ? 53.864 24.428 -40.882 1.00 77.62 205 ARG A O 1
ATOM 1535 N N . LYS A 1 206 ? 52.689 23.105 -39.500 1.00 75.38 206 LYS A N 1
ATOM 1536 C CA . LYS A 1 206 ? 53.659 22.006 -39.490 1.00 75.38 206 LYS A CA 1
ATOM 1537 C C . LYS A 1 206 ? 53.795 21.436 -40.902 1.00 75.38 206 LYS A C 1
ATOM 1539 O O . LYS A 1 206 ? 52.865 20.818 -41.416 1.00 75.38 206 LYS A O 1
ATOM 1544 N N . SER A 1 207 ? 54.965 21.592 -41.517 1.00 74.31 207 SER A N 1
ATOM 1545 C CA . SER A 1 207 ? 55.242 20.913 -42.780 1.00 74.31 207 SER A CA 1
ATOM 1546 C C . SER A 1 207 ? 55.434 19.415 -42.513 1.00 74.31 207 SER A C 1
ATOM 1548 O O . SER A 1 207 ? 56.241 19.004 -41.681 1.00 74.31 207 SER A O 1
ATOM 1550 N N . ASN A 1 208 ? 54.679 18.560 -43.205 1.00 68.44 208 ASN A N 1
ATOM 1551 C CA . ASN A 1 208 ? 54.793 17.102 -43.058 1.00 68.44 208 ASN A CA 1
ATOM 1552 C C . ASN A 1 208 ? 55.945 16.509 -43.903 1.00 68.44 208 ASN A C 1
ATOM 1554 O O . ASN A 1 208 ? 55.944 15.331 -44.251 1.00 68.44 208 ASN A O 1
ATOM 1558 N N . LYS A 1 209 ? 56.930 17.332 -44.292 1.00 71.56 209 LYS A N 1
ATOM 1559 C CA . LYS A 1 209 ? 58.067 16.913 -45.121 1.00 71.56 209 LYS A CA 1
ATOM 1560 C C . LYS A 1 209 ? 59.288 16.650 -44.231 1.00 71.56 209 LYS A C 1
ATOM 1562 O O . LYS A 1 209 ? 59.845 17.565 -43.633 1.00 71.56 209 LYS A O 1
ATOM 1567 N N . ARG A 1 210 ? 59.749 15.394 -44.184 1.00 63.69 210 ARG A N 1
ATOM 1568 C CA . ARG A 1 210 ? 60.957 14.912 -43.467 1.00 63.69 210 ARG A CA 1
ATOM 1569 C C . ARG A 1 210 ? 62.275 15.285 -44.176 1.00 63.69 210 ARG A C 1
ATOM 1571 O O . ARG A 1 210 ? 63.239 14.530 -44.158 1.00 63.69 210 ARG A O 1
ATOM 1578 N N . ASN A 1 211 ? 62.330 16.444 -44.828 1.00 63.31 211 ASN A N 1
ATOM 1579 C CA . ASN A 1 211 ? 63.462 16.801 -45.693 1.00 63.31 211 ASN A CA 1
ATOM 1580 C C . ASN A 1 211 ? 64.592 17.521 -44.940 1.00 63.31 211 ASN A C 1
ATOM 1582 O O . ASN A 1 211 ? 65.657 17.728 -45.506 1.00 63.31 211 ASN A O 1
ATOM 1586 N N . TRP A 1 212 ? 64.387 17.861 -43.667 1.00 64.88 212 TRP A N 1
ATOM 1587 C CA . TRP A 1 212 ? 65.388 18.523 -42.826 1.00 64.88 212 TRP A CA 1
ATOM 1588 C C . TRP A 1 212 ? 66.437 17.561 -42.238 1.00 64.88 212 TRP A C 1
ATOM 1590 O O . TRP A 1 212 ? 67.451 18.014 -41.732 1.00 64.88 212 TRP A O 1
ATOM 1600 N N . GLN A 1 213 ? 66.224 16.241 -42.324 1.00 61.34 213 GLN A N 1
ATOM 1601 C CA . GLN A 1 213 ? 67.171 15.216 -41.848 1.00 61.34 213 GLN A CA 1
ATOM 1602 C C . GLN A 1 213 ? 68.193 14.783 -42.920 1.00 61.34 213 GLN A C 1
ATOM 1604 O O . GLN A 1 213 ? 68.876 13.777 -42.746 1.00 61.34 213 GLN A O 1
ATOM 1609 N N . ARG A 1 214 ? 68.254 15.481 -44.061 1.00 62.66 214 ARG A N 1
ATOM 1610 C CA . ARG A 1 214 ? 69.179 15.189 -45.173 1.00 62.66 214 ARG A CA 1
ATOM 1611 C C . ARG A 1 214 ? 70.070 16.384 -45.543 1.00 62.66 214 ARG A C 1
ATOM 1613 O O . ARG A 1 214 ? 70.507 16.466 -46.688 1.00 62.66 214 ARG A O 1
ATOM 1620 N N . ALA A 1 215 ? 70.293 17.292 -44.598 1.00 55.59 215 ALA A N 1
ATOM 1621 C CA . ALA A 1 215 ? 71.278 18.366 -44.695 1.00 55.59 215 ALA A CA 1
ATOM 1622 C C . ALA A 1 215 ? 72.416 18.095 -43.710 1.00 55.59 215 ALA A C 1
ATOM 1624 O O . ALA A 1 215 ? 72.098 17.637 -42.588 1.00 55.59 215 ALA A O 1
#